Protein 2PB9 (pdb70)

Secondary structure (DSSP, 8-state):
-HHHHHHHHHHHHHHHHHT---TT--SS-B-EEEEPPTTS--SGGGEEEETT-EEE-SSSEEE-S-EEET--SHHHHHHHH----TT--EEEE----HHHHHHHHHHHHHTT-EEEE--GGGS-HHHHHSTT-HHHHHHHHHHHHSSS-EEEEE---BTTB---EEEESSHHHHHHHH---/-HHHHHHHHHHHHHHHHHH--GGG--TT-B-EEEE--TTT--SGGGEEEETT-EEE-SSSEEE-S-EEET--SHHHHHHHH----TT--EEEE----HHHHHHHHHHHHHTT--EEE--TTSS-HHHHHSTT-HHHHHHHHHHHTSSS--SEEE---BTTB---EEEESSHHHHHHHH---

Foldseek 3Di:
DVVVQQVQQQVLVVVLQVVFPQVWADQQAKKKKFADFPPQLPAQLRMKIQQVHWHRDPSGIGRPGGIHRSRDHLVQLLLSLLVVDRLWRIKMHTADDPVLVVLLVVVCVVVPFAAFEFECVPPDVVQVVDPPSVSSVTNVCRCVVDDDGHQKYWYQADVVGHIIMGIDSGSVRNSVSVCSD/DVVVQQVQQQVLLVVLQVVFPQVWADQQAKKKKFADAPPQRPAQQRMKIQQSHWAHDPSTIGRPHGIHRNSDHLLSVLLVLLVVDRLWGIKMHTADDPVLVVLVVVVCVVPVAAAWEFECVPPDPVQVPDPPSVSSVTSVVRCVVDPDSHQKYWYAADVVGHIIMGIDSGSCRHSVVVVSD

B-factor: mean 37.01, std 8.87, range [11.83, 80.36]

Nearest PDB structures (foldseek):
  2pb9-assembly1_A  TM=1.003E+00  e=3.147E-35  Pyrococcus furiosus
  2php-assembly1_A  TM=9.244E-01  e=3.949E-17  Methanocaldococcus jannaschii DSM 2661
  3ocr-assembly1_A  TM=5.035E-01  e=7.266E-04  Pseudomonas savastanoi pv. phaseolicola 1448A
  1pvt-assembly1_A  TM=5.014E-01  e=6.148E-03  Thermotoga maritima
  2uyu-assembly1_A  TM=4.771E-01  e=2.905E-02  Escherichia coli

Radius of gyration: 28.04 Å; Cα contacts (8 Å, |Δi|>4): 706; chains: 2; bounding box: 59×58×75 Å

Solvent-accessible surface area: 18020 Å² total

InterPro domains:
  IPR004399 Hydroxymethylpyrimidine kinase/phosphomethylpyrimidine kinase domain [TIGR00097] (8-259)
  IPR004399 Hydroxymethylpyrimidine kinase/phosphomethylpyrimidine kinase domain [cd01169] (7-247)
  IPR013749 Pyridoxamine kinase/Phosphomethylpyrimidine kinase [PF08543] (15-258)
  IPR019293 Thiamine-phosphate synthase ThiN-like [PF10120] (275-448)
  IPR029056 Ribokinase-like [G3DSA:3.40.1190.20] (4-268)
  IPR029056 Ribokinase-like [SSF53613] (6-264)
  IPR036409 Class II aldolase/adducin N-terminal domain superfamily [G3DSA:3.40.225.10] (269-451)
  IPR036409 Class II aldolase/adducin N-terminal domain superfamily [SSF53639] (268-450)

Structure (mmCIF, N/CA/C/O backbone):
data_2PB9
#
_entry.id   2PB9
#
_cell.length_a   78.126
_cell.length_b   78.126
_cell.length_c   155.388
_cell.angle_alpha   90.00
_cell.angle_beta   90.00
_cell.angle_gamma   90.00
#
_symmetry.space_group_name_H-M   'P 42 21 2'
#
loop_
_entity.id
_entity.type
_entity.pdbx_description
1 polymer 'Phosphomethylpyrimidine kinase'
2 non-polymer 'PHOSPHATE ION'
3 water water
#
loop_
_atom_site.group_PDB
_atom_site.id
_atom_site.type_symbol
_atom_site.label_atom_id
_atom_site.label_alt_id
_atom_site.label_comp_id
_atom_site.label_asym_id
_atom_site.label_entity_id
_atom_site.label_seq_id
_atom_site.pdbx_PDB_ins_code
_atom_site.Cartn_x
_atom_site.Cartn_y
_atom_site.Cartn_z
_atom_site.occupancy
_atom_site.B_iso_or_equiv
_atom_site.auth_seq_id
_atom_site.auth_comp_id
_atom_site.auth_asym_id
_atom_site.auth_atom_id
_atom_site.pdbx_PDB_model_num
ATOM 1 N N . GLU A 1 4 ? 10.883 1.174 10.810 1.00 42.65 268 GLU A N 1
ATOM 2 C CA . GLU A 1 4 ? 11.510 0.238 11.803 1.00 42.65 268 GLU A CA 1
ATOM 3 C C . GLU A 1 4 ? 13.025 0.136 11.638 1.00 42.24 268 GLU A C 1
ATOM 4 O O . GLU A 1 4 ? 13.741 1.144 11.668 1.00 42.02 268 GLU A O 1
ATOM 10 N N . LYS A 1 5 ? 13.512 -1.088 11.461 1.00 41.45 269 LYS A N 1
ATOM 11 C CA . LYS A 1 5 ? 14.954 -1.343 11.334 1.00 40.40 269 LYS A CA 1
ATOM 12 C C . LYS A 1 5 ? 15.779 -0.419 10.453 1.00 40.20 269 LYS A C 1
ATOM 13 O O . LYS A 1 5 ? 16.784 0.109 10.902 1.00 40.71 269 LYS A O 1
ATOM 19 N N . TRP A 1 6 ? 15.376 -0.245 9.200 1.00 39.47 270 TRP A N 1
ATOM 20 C CA . TRP A 1 6 ? 16.143 0.622 8.326 1.00 37.74 270 TRP A CA 1
ATOM 21 C C . TRP A 1 6 ? 16.305 2.027 8.899 1.00 37.33 270 TRP A C 1
ATOM 22 O O . TRP A 1 6 ? 17.396 2.602 8.882 1.00 36.09 270 TRP A O 1
ATOM 33 N N . ARG A 1 7 ? 15.212 2.584 9.403 1.00 38.16 271 ARG A N 1
ATOM 34 C CA . ARG A 1 7 ? 15.237 3.924 9.977 1.00 39.04 271 ARG A CA 1
ATOM 35 C C . ARG A 1 7 ? 16.216 3.991 11.145 1.00 38.22 271 ARG A C 1
ATOM 36 O O . ARG A 1 7 ? 16.927 4.983 11.319 1.00 38.77 271 ARG A O 1
ATOM 44 N N . ILE A 1 8 ? 16.241 2.924 11.937 1.00 37.04 272 ILE A N 1
ATOM 45 C CA . ILE A 1 8 ? 17.127 2.823 13.088 1.00 36.37 272 ILE A CA 1
ATOM 46 C C . ILE A 1 8 ? 18.574 2.785 12.614 1.00 36.40 272 ILE A C 1
ATOM 47 O O . ILE A 1 8 ? 19.417 3.521 13.118 1.00 37.91 272 ILE A O 1
ATOM 52 N N . TYR A 1 9 ? 18.853 1.920 11.644 1.00 35.77 273 TYR A N 1
ATOM 53 C CA . TYR A 1 9 ? 20.196 1.781 11.088 1.00 35.60 273 TYR A CA 1
ATOM 54 C C . TYR A 1 9 ? 20.701 3.078 10.429 1.00 36.04 273 TYR A C 1
ATOM 55 O O . TYR A 1 9 ? 21.890 3.403 10.514 1.00 36.13 273 TYR A O 1
ATOM 64 N N . GLU A 1 10 ? 19.800 3.810 9.778 1.00 34.36 274 GLU A N 1
ATOM 65 C CA . GLU A 1 10 ? 20.164 5.048 9.100 1.00 34.63 274 GLU A CA 1
ATOM 66 C C . GLU A 1 10 ? 20.443 6.196 10.040 1.00 33.69 274 GLU A C 1
ATOM 67 O O . GLU A 1 10 ? 21.477 6.850 9.941 1.00 31.33 274 GLU A O 1
ATOM 73 N N . GLU A 1 11 ? 19.505 6.445 10.948 1.00 33.41 275 GLU A N 1
ATOM 74 C CA . GLU A 1 11 ? 19.641 7.532 11.901 1.00 33.46 275 GLU A CA 1
ATOM 75 C C . GLU A 1 11 ? 20.879 7.396 12.786 1.00 32.66 275 GLU A C 1
ATOM 76 O O . GLU A 1 11 ? 21.555 8.387 13.079 1.00 31.55 275 GLU A O 1
ATOM 82 N N . LEU A 1 12 ? 21.182 6.171 13.201 1.00 30.72 276 LEU A N 1
ATOM 83 C CA . LEU A 1 12 ? 22.340 5.945 14.042 1.00 30.07 276 LEU A CA 1
ATOM 84 C C . LEU A 1 12 ? 23.600 6.063 13.193 1.00 31.27 276 LEU A C 1
ATOM 85 O O . LEU A 1 12 ? 24.552 6.753 13.561 1.00 32.50 276 LEU A O 1
ATOM 90 N N . THR A 1 13 ? 23.598 5.401 12.045 1.00 31.17 277 THR A N 1
ATOM 91 C CA . THR A 1 13 ? 24.751 5.450 11.167 1.00 30.87 277 THR A CA 1
ATOM 92 C C . THR A 1 13 ? 25.110 6.897 10.823 1.00 32.00 277 THR A C 1
ATOM 93 O O . THR A 1 13 ? 26.280 7.218 10.637 1.00 33.69 277 THR A O 1
ATOM 97 N N . ASN A 1 14 ? 24.116 7.776 10.743 1.00 33.17 278 ASN A N 1
ATOM 98 C CA . ASN A 1 14 ? 24.398 9.175 10.433 1.00 34.46 278 ASN A CA 1
ATOM 99 C C . ASN A 1 14 ? 25.018 9.847 11.647 1.00 34.31 278 ASN A C 1
ATOM 100 O O . ASN A 1 14 ? 26.058 10.506 11.541 1.00 34.71 278 ASN A O 1
ATOM 105 N N . ALA A 1 15 ? 24.372 9.681 12.799 1.00 32.46 279 ALA A N 1
ATOM 106 C CA . ALA A 1 15 ? 24.851 10.279 14.042 1.00 31.82 279 ALA A CA 1
ATOM 107 C C . ALA A 1 15 ? 26.306 9.900 14.286 1.00 31.16 279 ALA A C 1
ATOM 108 O O . ALA A 1 15 ? 27.122 10.741 14.649 1.00 31.20 279 ALA A O 1
ATOM 110 N N . VAL A 1 16 ? 26.625 8.629 14.083 1.00 30.25 280 VAL A N 1
ATOM 111 C CA . VAL A 1 16 ? 27.984 8.142 14.266 1.00 29.45 280 VAL A CA 1
ATOM 112 C C . VAL A 1 16 ? 28.941 8.876 13.326 1.00 29.32 280 VAL A C 1
ATOM 113 O O . VAL A 1 16 ? 30.070 9.202 13.699 1.00 27.35 280 VAL A O 1
ATOM 117 N N . ARG A 1 17 ? 28.486 9.131 12.103 1.00 30.42 281 ARG A N 1
ATOM 118 C CA . ARG A 1 17 ? 29.315 9.828 11.136 1.00 31.62 281 ARG A CA 1
ATOM 119 C C . ARG A 1 17 ? 29.479 11.272 11.602 1.00 31.23 281 ARG A C 1
ATOM 120 O O . ARG A 1 17 ? 30.571 11.831 11.554 1.00 29.49 281 ARG A O 1
ATOM 128 N N . GLU A 1 18 ? 28.397 11.877 12.072 1.00 32.37 282 GLU A N 1
ATOM 129 C CA . GLU A 1 18 ? 28.503 13.245 12.540 1.00 35.53 282 GLU A CA 1
ATOM 130 C C . GLU A 1 18 ? 29.288 13.313 13.856 1.00 36.23 282 GLU A C 1
ATOM 131 O O . GLU A 1 18 ? 30.050 14.247 14.091 1.00 37.61 282 GLU A O 1
ATOM 137 N N . PHE A 1 19 ? 29.076 12.316 14.715 1.00 36.34 283 PHE A N 1
ATOM 138 C CA . PHE A 1 19 ? 29.846 12.307 15.947 1.00 36.37 283 PHE A CA 1
ATOM 139 C C . PHE A 1 19 ? 31.347 12.383 15.698 1.00 35.48 283 PHE A C 1
ATOM 140 O O . PHE A 1 19 ? 32.048 13.197 16.242 1.00 35.32 283 PHE A O 1
ATOM 148 N N . GLU A 1 20 ? 31.765 11.535 14.749 1.00 34.61 284 GLU A N 1
ATOM 149 C CA . GLU A 1 20 ? 33.160 11.504 14.328 1.00 35.60 284 GLU A CA 1
ATOM 150 C C . GLU A 1 20 ? 33.599 12.850 13.753 1.00 36.26 284 GLU A C 1
ATOM 151 O O . GLU A 1 20 ? 34.666 13.351 14.090 1.00 37.35 284 GLU A O 1
ATOM 157 N N . SER A 1 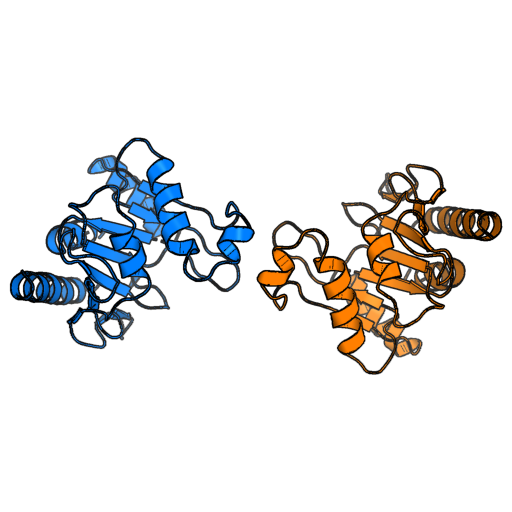21 ? 32.779 13.431 12.884 1.00 36.08 285 SER A N 1
ATOM 158 C CA . SER A 1 21 ? 33.135 14.700 12.270 1.00 37.55 285 SER A CA 1
ATOM 159 C C . SER A 1 21 ? 33.405 15.806 13.292 1.00 38.07 285 SER A C 1
ATOM 160 O O . SER A 1 21 ? 34.348 16.578 13.126 1.00 38.40 285 SER A O 1
ATOM 163 N N . ILE A 1 22 ? 32.604 15.889 14.349 1.00 38.56 286 ILE A N 1
ATOM 164 C CA . ILE A 1 22 ? 32.833 16.923 15.360 1.00 39.87 286 ILE A CA 1
ATOM 165 C C . ILE A 1 22 ? 34.100 16.634 16.160 1.00 40.11 286 ILE A C 1
ATOM 166 O O . ILE A 1 22 ? 34.507 17.424 17.008 1.00 39.18 286 ILE A O 1
ATOM 171 N N . ASN A 1 23 ? 34.711 15.487 15.873 1.00 41.83 287 ASN A N 1
ATOM 172 C CA . ASN A 1 23 ? 35.962 15.061 16.501 1.00 43.61 287 ASN A CA 1
ATOM 173 C C . ASN A 1 23 ? 36.056 15.230 18.016 1.00 42.74 287 ASN A C 1
ATOM 174 O O . ASN A 1 23 ? 36.830 16.049 18.511 1.00 42.71 287 ASN A O 1
ATOM 179 N N . PRO A 1 24 ? 35.283 14.435 18.770 1.00 41.92 288 PRO A N 1
ATOM 180 C CA . PRO A 1 24 ? 35.235 14.450 20.235 1.00 41.39 288 PRO A CA 1
ATOM 181 C C . PRO A 1 24 ? 36.255 13.502 20.874 1.00 41.32 288 PRO A C 1
ATOM 182 O O . PRO A 1 24 ? 35.893 12.478 21.452 1.00 41.53 288 PRO A O 1
ATOM 186 N N . VAL A 1 25 ? 37.531 13.844 20.778 1.00 40.40 289 VAL A N 1
ATOM 187 C CA . VAL A 1 25 ? 38.566 12.990 21.334 1.00 39.70 289 VAL A CA 1
ATOM 188 C C . VAL A 1 25 ? 38.613 13.013 22.864 1.00 39.30 289 VAL A C 1
ATOM 189 O O . VAL A 1 25 ? 38.726 11.963 23.498 1.00 38.86 289 VAL A O 1
ATOM 193 N N . ARG A 1 26 ? 38.517 14.196 23.463 1.00 37.98 290 ARG A N 1
ATOM 194 C CA . ARG A 1 26 ? 38.581 14.283 24.917 1.00 37.83 290 ARG A CA 1
ATOM 195 C C . ARG A 1 26 ? 37.470 13.518 25.613 1.00 35.96 290 ARG A C 1
ATOM 196 O O . ARG A 1 26 ? 37.605 13.174 26.789 1.00 34.53 290 ARG A O 1
ATOM 204 N N . LEU A 1 27 ? 36.384 13.246 24.888 1.00 33.20 291 LEU A N 1
ATOM 205 C CA . LEU A 1 27 ? 35.234 12.545 25.457 1.00 31.56 291 LEU A CA 1
ATOM 206 C C . LEU A 1 27 ? 35.253 11.018 25.345 1.00 31.13 291 LEU A C 1
ATOM 207 O O . LEU A 1 27 ? 34.401 10.345 25.915 1.00 32.62 291 LEU A O 1
ATOM 212 N N . ILE A 1 28 ? 36.219 10.472 24.622 1.00 28.92 292 ILE A N 1
ATOM 213 C CA . ILE A 1 28 ? 36.305 9.032 24.430 1.00 27.20 292 ILE A CA 1
ATOM 214 C C . ILE A 1 28 ? 37.076 8.314 25.534 1.00 27.35 292 ILE A C 1
ATOM 215 O O . ILE A 1 28 ? 38.233 8.635 25.790 1.00 29.54 292 ILE A O 1
ATOM 220 N N . PRO A 1 29 ? 36.446 7.335 26.208 1.00 27.08 293 PRO A N 1
ATOM 221 C CA . PRO A 1 29 ? 37.154 6.607 27.268 1.00 26.55 293 PRO A CA 1
ATOM 222 C C . PRO A 1 29 ? 38.147 5.606 26.660 1.00 27.29 293 PRO A C 1
ATOM 223 O O . PRO A 1 29 ? 38.288 5.528 25.434 1.00 28.11 293 PRO A O 1
ATOM 227 N N . GLU A 1 30 ? 38.822 4.839 27.514 1.00 27.19 294 GLU A N 1
ATOM 228 C CA . GLU A 1 30 ? 39.798 3.862 27.055 1.00 27.03 294 GLU A CA 1
ATOM 229 C C . GLU A 1 30 ? 39.163 2.602 26.491 1.00 26.11 294 GLU A C 1
ATOM 230 O O . GLU A 1 30 ? 39.719 1.976 25.584 1.00 26.97 294 GLU A O 1
ATOM 236 N N . VAL A 1 31 ? 38.003 2.235 27.026 1.00 23.30 295 VAL A N 1
ATOM 237 C CA . VAL A 1 31 ? 37.291 1.044 26.582 1.00 22.20 295 VAL A CA 1
ATOM 238 C C . VAL A 1 31 ? 36.540 1.308 25.274 1.00 22.38 295 VAL A C 1
ATOM 239 O O . VAL A 1 31 ? 36.010 0.386 24.638 1.00 21.84 295 VAL A O 1
ATOM 243 N N . GLY A 1 32 ? 36.513 2.577 24.874 1.00 22.71 296 GLY A N 1
ATOM 244 C CA . GLY A 1 32 ? 35.846 2.958 23.643 1.00 23.73 296 GLY A CA 1
ATOM 245 C C . GLY A 1 32 ? 34.433 3.474 23.851 1.00 24.53 296 GLY A C 1
ATOM 246 O O . GLY A 1 32 ? 33.797 3.217 24.874 1.00 23.88 296 GLY A O 1
ATOM 247 N N . THR A 1 33 ? 33.936 4.219 22.876 1.00 25.34 297 THR A N 1
ATOM 248 C CA . THR A 1 33 ? 32.591 4.738 22.971 1.00 26.86 297 THR A CA 1
ATOM 249 C C . THR A 1 33 ? 31.657 3.986 22.023 1.00 28.38 297 THR A C 1
ATOM 250 O O . THR A 1 33 ? 31.995 3.722 20.862 1.00 28.39 297 THR A O 1
ATOM 254 N N . ASN A 1 34 ? 30.495 3.617 22.546 1.00 28.23 298 ASN A N 1
ATOM 255 C CA . ASN A 1 34 ? 29.496 2.950 21.750 1.00 29.69 298 ASN A CA 1
ATOM 256 C C . ASN A 1 34 ? 28.258 3.848 21.771 1.00 30.35 298 ASN A C 1
ATOM 257 O O . ASN A 1 34 ? 27.933 4.466 22.786 1.00 31.42 298 ASN A O 1
ATOM 262 N N . PHE A 1 35 ? 27.590 3.929 20.631 1.00 30.43 299 PHE A N 1
ATOM 263 C CA . PHE A 1 35 ? 26.411 4.760 20.464 1.00 29.77 299 PHE A CA 1
ATOM 264 C C . PHE A 1 35 ? 25.315 3.788 20.025 1.00 30.14 299 PHE A C 1
ATOM 265 O O . PHE A 1 35 ? 25.464 3.086 19.017 1.00 29.34 299 PHE A O 1
ATOM 273 N N . VAL A 1 36 ? 24.226 3.722 20.785 1.00 28.84 300 VAL A N 1
ATOM 274 C CA . VAL A 1 36 ? 23.161 2.786 20.441 1.00 28.68 300 VAL A CA 1
ATOM 275 C C . VAL A 1 36 ? 21.790 3.378 20.196 1.00 29.22 300 VAL A C 1
ATOM 276 O O . VAL A 1 36 ? 21.486 4.503 20.600 1.00 31.23 300 VAL A O 1
ATOM 280 N N . TYR A 1 37 ? 20.970 2.585 19.520 1.00 29.16 301 TYR A N 1
ATOM 281 C CA . TYR A 1 37 ? 19.603 2.950 19.202 1.00 29.98 301 TYR A CA 1
ATOM 282 C C . TYR A 1 37 ? 18.818 1.644 19.180 1.00 30.47 301 TYR A C 1
ATOM 283 O O . TYR A 1 37 ? 19.016 0.787 18.318 1.00 29.82 301 TYR A O 1
ATOM 292 N N . SER A 1 38 ? 17.936 1.503 20.158 1.00 30.72 302 SER A N 1
ATOM 293 C CA . SER A 1 38 ? 17.141 0.302 20.320 1.00 31.40 302 SER A CA 1
ATOM 294 C C . SER A 1 38 ? 15.851 0.269 19.520 1.00 32.10 302 SER A C 1
ATOM 295 O O . SER A 1 38 ? 15.394 1.287 18.999 1.00 31.32 302 SER A O 1
ATOM 298 N N . LEU A 1 39 ? 15.284 -0.931 19.413 1.00 33.25 303 LEU A N 1
ATOM 299 C CA . LEU A 1 39 ? 14.003 -1.113 18.747 1.00 33.44 303 LEU A CA 1
ATOM 300 C C . LEU A 1 39 ? 13.032 -0.713 19.838 1.00 34.14 303 LEU A C 1
ATOM 301 O O . LEU A 1 39 ? 13.357 -0.780 21.023 1.00 32.96 303 LEU A O 1
ATOM 306 N N . PRO A 1 40 ? 11.855 -0.288 19.425 1.00 36.11 304 PRO A N 1
ATOM 307 C CA . PRO A 1 40 ? 10.821 0.104 20.385 1.00 36.62 304 PRO A CA 1
ATOM 308 C C . PRO A 1 40 ? 10.207 -1.098 21.115 1.00 37.21 304 PRO A C 1
ATOM 309 O O . PRO A 1 40 ? 10.297 -2.213 20.599 1.00 36.94 304 PRO A O 1
ATOM 313 N N . LEU A 1 41 ? 9.643 -0.881 22.276 1.00 38.52 305 LEU A N 1
ATOM 314 C CA . LEU A 1 41 ? 9.013 -1.992 22.986 1.00 40.96 305 LEU A CA 1
ATOM 315 C C . LEU A 1 41 ? 7.712 -2.300 22.233 1.00 41.93 305 LEU A C 1
ATOM 316 O O . LEU A 1 41 ? 7.168 -1.442 21.531 1.00 41.91 305 LEU A O 1
ATOM 321 N N . PRO A 1 42 ? 7.177 -3.514 22.396 1.00 42.07 306 PRO A N 1
ATOM 322 C CA . PRO A 1 42 ? 7.719 -4.582 23.235 1.00 42.12 306 PRO A CA 1
ATOM 323 C C . PRO A 1 42 ? 8.769 -5.412 22.523 1.00 41.64 306 PRO A C 1
ATOM 324 O O . PRO A 1 42 ? 9.207 -6.436 23.043 1.00 42.55 306 PRO A O 1
ATOM 328 N N . TYR A 1 43 ? 9.178 -4.976 21.337 1.00 40.68 307 TYR A N 1
ATOM 329 C CA . TYR A 1 43 ? 10.176 -5.728 20.580 1.00 40.32 307 TYR A CA 1
ATOM 330 C C . TYR A 1 43 ? 11.595 -5.664 21.126 1.00 39.22 307 TYR A C 1
ATOM 331 O O . TYR A 1 43 ? 12.435 -6.489 20.768 1.00 39.25 307 TYR A O 1
ATOM 340 N N . ALA A 1 44 ? 11.852 -4.693 21.996 1.00 38.18 308 ALA A N 1
ATOM 341 C CA . ALA A 1 44 ? 13.165 -4.535 22.601 1.00 37.35 308 ALA A CA 1
ATOM 342 C C . ALA A 1 44 ? 13.289 -5.477 23.803 1.00 36.64 308 ALA A C 1
ATOM 343 O O . ALA A 1 44 ? 13.115 -5.068 24.944 1.00 35.99 308 ALA A O 1
ATOM 345 N N . ARG A 1 45 ? 13.599 -6.742 23.540 1.00 36.82 309 ARG A N 1
ATOM 346 C CA . ARG A 1 45 ? 13.719 -7.732 24.600 1.00 36.86 309 ARG A CA 1
ATOM 347 C C . ARG A 1 45 ? 15.171 -8.127 24.914 1.00 35.37 309 ARG A C 1
ATOM 348 O O . ARG A 1 45 ? 15.453 -8.734 25.946 1.00 35.48 309 ARG A O 1
ATOM 356 N N . SER A 1 46 ? 16.099 -7.784 24.036 1.00 33.60 310 SER A N 1
ATOM 357 C CA . SER A 1 46 ? 17.493 -8.120 24.292 1.00 33.05 310 SER A CA 1
ATOM 358 C C . SER A 1 46 ? 18.432 -7.165 23.568 1.00 32.78 310 SER A C 1
ATOM 359 O O . SER A 1 46 ? 17.996 -6.374 22.730 1.00 31.47 310 SER A O 1
ATOM 362 N N . THR A 1 47 ? 19.718 -7.237 23.900 1.00 32.23 311 THR A N 1
ATOM 363 C CA . THR A 1 47 ? 20.713 -6.381 23.264 1.00 32.89 311 THR A CA 1
ATOM 364 C C . THR A 1 47 ? 20.748 -6.663 21.757 1.00 33.10 311 THR A C 1
ATOM 365 O O . THR A 1 47 ? 21.294 -5.887 20.967 1.00 32.29 311 THR A O 1
ATOM 369 N N . LYS A 1 48 ? 20.163 -7.792 21.374 1.00 34.34 312 LYS A N 1
ATOM 370 C CA . LYS A 1 48 ? 20.098 -8.189 19.978 1.00 34.49 312 LYS A CA 1
ATOM 371 C C . LYS A 1 48 ? 19.128 -7.279 19.245 1.00 33.77 312 LYS A C 1
ATOM 372 O O . LYS A 1 48 ? 19.204 -7.138 18.025 1.00 33.36 312 LYS A O 1
ATOM 378 N N . ASP A 1 49 ? 18.221 -6.665 20.003 1.00 32.40 313 ASP A N 1
ATOM 379 C CA . ASP A 1 49 ? 17.203 -5.772 19.449 1.00 30.41 313 ASP A CA 1
ATOM 380 C C . ASP A 1 49 ? 17.661 -4.326 19.487 1.00 28.59 313 ASP A C 1
ATOM 381 O O . ASP A 1 49 ? 16.879 -3.398 19.258 1.00 27.75 313 ASP A O 1
ATOM 386 N N . VAL A 1 50 ? 18.939 -4.144 19.785 1.00 27.54 314 VAL A N 1
ATOM 387 C CA . VAL A 1 50 ? 19.510 -2.812 19.867 1.00 26.77 314 VAL A CA 1
ATOM 388 C C . VAL A 1 50 ? 20.674 -2.697 18.893 1.00 25.73 314 VAL A C 1
ATOM 389 O O . VAL A 1 50 ? 21.509 -3.593 18.811 1.00 24.64 314 VAL A O 1
ATOM 393 N N . ALA A 1 51 ? 20.716 -1.602 18.143 1.00 24.98 315 ALA A N 1
ATOM 394 C CA . ALA A 1 51 ? 21.790 -1.399 17.178 1.00 26.12 315 ALA A CA 1
ATOM 395 C C . ALA A 1 51 ? 22.930 -0.588 17.803 1.00 26.76 315 ALA A C 1
ATOM 396 O O . ALA A 1 51 ? 22.700 0.422 18.462 1.00 26.49 315 ALA A O 1
ATOM 398 N N . GLY A 1 52 ? 24.159 -1.052 17.602 1.00 27.53 316 GLY A N 1
ATOM 399 C CA . GLY A 1 52 ? 25.313 -0.365 18.150 1.00 27.89 316 GLY A CA 1
ATOM 400 C C . GLY A 1 52 ? 26.470 -0.411 17.172 1.00 28.57 316 GLY A C 1
ATOM 401 O O . GLY A 1 52 ? 26.364 -1.021 16.101 1.00 29.56 316 GLY A O 1
ATOM 402 N N . VAL A 1 53 ? 27.576 0.233 17.526 1.00 26.63 317 VAL A N 1
ATOM 403 C CA . VAL A 1 53 ? 28.734 0.244 16.648 1.00 24.75 317 VAL A CA 1
ATOM 404 C C . VAL A 1 53 ? 29.619 -0.960 16.955 1.00 25.79 317 VAL A C 1
ATOM 405 O O . VAL A 1 53 ? 30.092 -1.135 18.085 1.00 24.70 317 VAL A O 1
ATOM 409 N N . LYS A 1 54 ? 29.831 -1.801 15.946 1.00 25.73 318 LYS A N 1
ATOM 410 C CA . LYS A 1 54 ? 30.659 -2.986 16.131 1.00 24.96 318 LYS A CA 1
ATOM 411 C C . LYS A 1 54 ? 32.120 -2.594 16.284 1.00 25.00 318 LYS A C 1
ATOM 412 O O . LYS A 1 54 ? 32.757 -2.157 15.330 1.00 27.03 318 LYS A O 1
ATOM 418 N N . GLY A 1 55 ? 32.644 -2.753 17.494 1.00 25.22 319 GLY A N 1
ATOM 419 C CA . GLY A 1 55 ? 34.027 -2.406 17.756 1.00 24.34 319 GLY A CA 1
ATOM 420 C C . GLY A 1 55 ? 34.115 -1.042 18.409 1.00 23.80 319 GLY A C 1
ATOM 421 O O . GLY A 1 55 ? 35.204 -0.562 18.705 1.00 24.21 319 GLY A O 1
ATOM 422 N N . ARG A 1 56 ? 32.958 -0.420 18.621 1.00 23.47 320 ARG A N 1
ATOM 423 C CA . ARG A 1 56 ? 32.863 0.900 19.242 1.00 24.78 320 ARG A CA 1
ATOM 424 C C . ARG A 1 56 ? 33.634 1.973 18.477 1.00 25.49 320 ARG A C 1
ATOM 425 O O . ARG A 1 56 ? 34.038 1.770 17.333 1.00 27.16 320 ARG A O 1
ATOM 433 N N . ILE A 1 57 ? 33.810 3.125 19.111 1.00 26.93 321 ILE A N 1
ATOM 434 C CA . ILE A 1 57 ? 34.548 4.233 18.509 1.00 28.21 321 ILE A CA 1
ATOM 435 C C . ILE A 1 57 ? 35.700 4.536 19.467 1.00 27.93 321 ILE A C 1
ATOM 436 O O . ILE A 1 57 ? 35.477 4.864 20.635 1.00 27.52 321 ILE A O 1
ATOM 441 N N . VAL A 1 58 ? 36.927 4.414 18.970 1.00 26.92 322 VAL A N 1
ATOM 442 C CA . VAL A 1 58 ? 38.121 4.616 19.794 1.00 25.20 322 VAL A CA 1
ATOM 443 C C . VAL A 1 58 ? 38.972 5.830 19.406 1.00 25.19 322 VAL A C 1
ATOM 444 O O . VAL A 1 58 ? 38.828 6.376 18.305 1.00 23.43 322 VAL A O 1
ATOM 448 N N . LYS A 1 59 ? 39.849 6.257 20.317 1.00 27.04 323 LYS A N 1
ATOM 449 C CA . LYS A 1 59 ? 40.733 7.384 20.016 1.00 29.38 323 LYS A CA 1
ATOM 450 C C . LYS A 1 59 ? 41.632 6.912 18.886 1.00 30.97 323 LYS A C 1
ATOM 451 O O . LYS A 1 59 ? 42.230 5.834 18.959 1.00 31.52 323 LYS A O 1
ATOM 457 N N . TYR A 1 60 ? 41.717 7.697 17.827 1.00 33.59 324 TYR A N 1
ATOM 458 C CA . TYR A 1 60 ? 42.582 7.306 16.743 1.00 37.21 324 TYR A CA 1
ATOM 459 C C . TYR A 1 60 ? 43.814 8.197 16.896 1.00 38.94 324 TYR A C 1
ATOM 460 O O . TYR A 1 60 ? 44.556 8.061 17.870 1.00 40.52 324 TYR A O 1
ATOM 469 N N . GLY A 1 61 ? 44.063 9.105 15.971 1.00 40.13 325 GLY A N 1
ATOM 470 C CA . GLY A 1 61 ? 45.222 9.952 16.172 1.00 42.43 325 GLY A CA 1
ATOM 471 C C . GLY A 1 61 ? 44.742 10.984 17.167 1.00 42.72 325 GLY A C 1
ATOM 472 O O . GLY A 1 61 ? 44.482 10.673 18.330 1.00 39.09 325 GLY A O 1
ATOM 473 N N . ASN A 1 62 ? 44.615 12.217 16.691 1.00 45.37 326 ASN A N 1
ATOM 474 C CA . ASN A 1 62 ? 44.108 13.301 17.504 1.00 46.65 326 ASN A CA 1
ATOM 475 C C . ASN A 1 62 ? 42.660 13.348 17.071 1.00 45.37 326 ASN A C 1
ATOM 476 O O . ASN A 1 62 ? 42.099 14.411 16.809 1.00 45.89 326 ASN A O 1
ATOM 481 N N . SER A 1 63 ? 42.072 12.166 16.964 1.00 43.22 327 SER A N 1
ATOM 482 C CA . SER A 1 63 ? 40.684 12.049 16.557 1.00 42.25 327 SER A CA 1
ATOM 483 C C . SER A 1 63 ? 40.071 10.743 17.041 1.00 39.59 327 SER A C 1
ATOM 484 O O . SER A 1 63 ? 40.643 10.041 17.874 1.00 39.09 327 SER A O 1
ATOM 487 N N . VAL A 1 64 ? 38.901 10.424 16.510 1.00 35.98 328 VAL A N 1
ATOM 488 C CA . VAL A 1 64 ? 38.205 9.217 16.899 1.00 34.01 328 VAL A CA 1
ATOM 489 C C . VAL A 1 64 ? 37.874 8.394 15.669 1.00 34.17 328 VAL A C 1
ATOM 490 O O . VAL A 1 64 ? 37.854 8.905 14.549 1.00 34.33 328 VAL A O 1
ATOM 494 N N . LYS A 1 65 ? 37.607 7.113 15.878 1.00 32.98 329 LYS A N 1
ATOM 495 C CA . LYS A 1 65 ? 37.289 6.247 14.764 1.00 30.98 329 LYS A CA 1
ATOM 496 C C . LYS A 1 65 ? 36.346 5.147 15.192 1.00 30.53 329 LYS A C 1
ATOM 497 O O . LYS A 1 65 ? 36.534 4.528 16.236 1.00 30.84 329 LYS A O 1
ATOM 503 N N . ALA A 1 66 ? 35.308 4.933 14.391 1.00 30.15 330 ALA A N 1
ATOM 504 C CA . ALA A 1 66 ? 34.339 3.874 14.652 1.00 28.66 330 ALA A CA 1
ATOM 505 C C . ALA A 1 66 ? 34.984 2.670 14.002 1.00 26.28 330 ALA A C 1
ATOM 506 O O . ALA A 1 66 ? 35.144 2.637 12.788 1.00 26.54 330 ALA A O 1
ATOM 508 N N . VAL A 1 67 ? 35.372 1.687 14.801 1.00 25.09 331 VAL A N 1
ATOM 509 C CA . VAL A 1 67 ? 36.046 0.516 14.249 1.00 23.90 331 VAL A CA 1
ATOM 510 C C . VAL A 1 67 ? 35.242 -0.252 13.219 1.00 23.88 331 VAL A C 1
ATOM 511 O O . VAL A 1 67 ? 35.809 -0.842 12.312 1.00 25.74 331 VAL A O 1
ATOM 515 N N . GLY A 1 68 ? 33.923 -0.244 13.353 1.00 23.13 332 GLY A N 1
ATOM 516 C CA . GLY A 1 68 ? 33.111 -0.986 12.414 1.00 22.05 332 GLY A CA 1
ATOM 517 C C . GLY A 1 68 ? 31.781 -0.347 12.086 1.00 22.52 332 GLY A C 1
ATOM 518 O O . GLY A 1 68 ? 31.551 0.834 12.375 1.00 22.27 332 GLY A O 1
ATOM 519 N N . PRO A 1 69 ? 30.889 -1.113 11.439 1.00 22.11 333 PRO A N 1
ATOM 520 C CA . PRO A 1 69 ? 29.555 -0.664 11.044 1.00 22.53 333 PRO A CA 1
ATOM 521 C C . PRO A 1 69 ? 28.529 -0.848 12.159 1.00 23.67 333 PRO A C 1
ATOM 522 O O . PRO A 1 69 ? 28.800 -1.485 13.188 1.00 24.10 333 PRO A O 1
ATOM 526 N N . VAL A 1 70 ? 27.353 -0.276 11.939 1.00 23.99 334 VAL A N 1
ATOM 527 C CA . VAL A 1 70 ? 26.258 -0.373 12.889 1.00 25.11 334 VAL A CA 1
ATOM 528 C C . VAL A 1 70 ? 25.561 -1.701 12.644 1.00 26.75 334 VAL A C 1
ATOM 529 O O . VAL A 1 70 ? 25.258 -2.039 11.503 1.00 30.82 334 VAL A O 1
ATOM 533 N N . GLU A 1 71 ? 25.334 -2.462 13.710 1.00 27.76 335 GLU A N 1
ATOM 534 C CA . GLU A 1 71 ? 24.666 -3.757 13.610 1.00 27.52 335 GLU A CA 1
ATOM 535 C C . GLU A 1 71 ? 23.887 -4.052 14.890 1.00 28.49 335 GLU A C 1
ATOM 536 O O . GLU A 1 71 ? 24.272 -3.629 15.981 1.00 28.88 335 GLU A O 1
ATOM 542 N N . PHE A 1 72 ? 22.789 -4.783 14.750 1.00 28.79 336 PHE A N 1
ATOM 543 C CA . PHE A 1 72 ? 21.985 -5.138 15.898 1.00 27.46 336 PHE A CA 1
ATOM 544 C C . PHE A 1 72 ? 22.757 -6.193 16.673 1.00 27.43 336 PHE A C 1
ATOM 545 O O . PHE A 1 72 ? 23.255 -7.156 16.093 1.00 27.32 336 PHE A O 1
ATOM 553 N N . GLY A 1 73 ? 22.874 -5.982 17.984 1.00 26.59 337 GLY A N 1
ATOM 554 C CA . GLY A 1 73 ? 23.608 -6.898 18.833 1.00 25.72 337 GLY A CA 1
ATOM 555 C C . GLY A 1 73 ? 25.077 -6.511 18.895 1.00 27.48 337 GLY A C 1
ATOM 556 O O . GLY A 1 73 ? 25.905 -7.261 19.423 1.00 28.18 337 GLY A O 1
ATOM 557 N N . ALA A 1 74 ? 25.415 -5.340 18.357 1.00 27.35 338 ALA A N 1
ATOM 558 C CA . ALA A 1 74 ? 26.807 -4.899 18.363 1.00 27.62 338 ALA A CA 1
ATOM 559 C C . ALA A 1 74 ? 27.233 -4.494 19.767 1.00 27.08 338 ALA A C 1
ATOM 560 O O . ALA A 1 74 ? 28.316 -4.850 20.222 1.00 28.67 338 ALA A O 1
ATOM 562 N N . SER A 1 75 ? 26.366 -3.762 20.455 1.00 26.73 339 SER A N 1
ATOM 563 C CA . SER A 1 75 ? 26.636 -3.307 21.812 1.00 26.64 339 SER A CA 1
ATOM 564 C C . SER A 1 75 ? 26.067 -4.267 22.864 1.00 28.52 339 SER A C 1
ATOM 565 O O . SER A 1 75 ? 24.980 -4.818 22.698 1.00 29.41 339 SER A O 1
ATOM 568 N N . ASP A 1 76 ? 26.808 -4.478 23.946 1.00 30.46 340 ASP A N 1
ATOM 569 C CA . ASP A 1 76 ? 26.326 -5.354 25.000 1.00 32.12 340 ASP A CA 1
ATOM 570 C C . ASP A 1 76 ? 26.031 -4.604 26.294 1.00 32.15 340 ASP A C 1
ATOM 571 O O . ASP A 1 76 ? 24.955 -4.739 26.863 1.00 31.03 340 ASP A O 1
ATOM 576 N N . HIS A 1 77 ? 26.990 -3.810 26.749 1.00 31.76 341 HIS A N 1
ATOM 577 C CA . HIS A 1 77 ? 26.845 -3.071 27.996 1.00 31.66 341 HIS A CA 1
ATOM 578 C C . HIS A 1 77 ? 25.941 -1.843 27.932 1.00 29.75 341 HIS A C 1
ATOM 579 O O . HIS A 1 77 ? 25.131 -1.614 28.833 1.00 28.27 341 HIS A O 1
ATOM 586 N N . LEU A 1 78 ? 26.067 -1.057 26.873 1.00 26.87 342 LEU A N 1
ATOM 587 C CA . LEU A 1 78 ? 25.242 0.125 26.744 1.00 26.45 342 LEU A CA 1
ATOM 588 C C . LEU A 1 78 ? 23.813 -0.282 26.389 1.00 26.42 342 LEU A C 1
ATOM 589 O O . LEU A 1 78 ? 22.855 0.390 26.776 1.00 26.36 342 LEU A O 1
ATOM 594 N N . ALA A 1 79 ? 23.664 -1.391 25.665 1.00 25.71 343 ALA A N 1
ATOM 595 C CA . ALA A 1 79 ? 22.334 -1.856 25.270 1.00 24.98 343 ALA A CA 1
ATOM 596 C C . ALA A 1 79 ? 21.506 -2.223 26.488 1.00 24.58 343 ALA A C 1
ATOM 597 O O . ALA A 1 79 ? 20.315 -1.910 26.564 1.00 24.70 343 ALA A O 1
ATOM 599 N N . ARG A 1 80 ? 22.136 -2.906 27.434 1.00 25.59 344 ARG A N 1
ATOM 600 C CA . ARG A 1 80 ? 21.458 -3.299 28.661 1.00 27.30 344 ARG A CA 1
ATOM 601 C C . ARG A 1 80 ? 21.045 -2.046 29.416 1.00 25.58 344 ARG A C 1
ATOM 602 O O . ARG A 1 80 ? 19.968 -1.987 29.995 1.00 27.22 344 ARG A O 1
ATOM 610 N N . ALA A 1 81 ? 21.909 -1.042 29.401 1.00 24.83 345 ALA A N 1
ATOM 611 C CA . ALA A 1 81 ? 21.630 0.215 30.077 1.00 23.50 345 ALA A CA 1
ATOM 612 C C . ALA A 1 81 ? 20.406 0.909 29.479 1.00 22.83 345 ALA A C 1
ATOM 613 O O . ALA A 1 81 ? 19.474 1.276 30.205 1.00 21.30 345 ALA A O 1
ATOM 615 N N . VAL A 1 82 ? 20.417 1.090 28.158 1.00 21.84 346 VAL A N 1
ATOM 616 C CA . VAL A 1 82 ? 19.313 1.753 27.480 1.00 21.84 346 VAL A CA 1
ATOM 617 C C . VAL A 1 82 ? 18.056 0.905 27.582 1.00 21.66 346 VAL A C 1
ATOM 618 O O . VAL A 1 82 ? 16.958 1.429 27.744 1.00 22.92 346 VAL A O 1
ATOM 622 N N . LEU A 1 83 ? 18.229 -0.407 27.513 1.00 22.25 347 LEU A N 1
ATOM 623 C CA . LEU A 1 83 ? 17.113 -1.332 27.590 1.00 23.26 347 LEU A CA 1
ATOM 624 C C . LEU A 1 83 ? 16.448 -1.198 28.959 1.00 23.98 347 LEU A C 1
ATOM 625 O O . LEU A 1 83 ? 15.226 -1.087 29.053 1.00 25.78 347 LEU A O 1
ATOM 630 N N . THR A 1 84 ? 17.259 -1.184 30.014 1.00 23.91 348 THR A N 1
ATOM 631 C CA . THR A 1 84 ? 16.764 -1.047 31.384 1.00 24.35 348 THR A CA 1
ATOM 632 C C . THR A 1 84 ? 16.127 0.330 31.594 1.00 26.43 348 THR A C 1
ATOM 633 O O . THR A 1 84 ? 15.104 0.475 32.277 1.00 27.37 348 THR A O 1
ATOM 637 N N . TYR A 1 85 ? 16.747 1.341 31.000 1.00 26.62 349 TYR A N 1
ATOM 638 C CA . TYR A 1 85 ? 16.268 2.709 31.105 1.00 26.16 349 TYR A CA 1
ATOM 639 C C . TYR 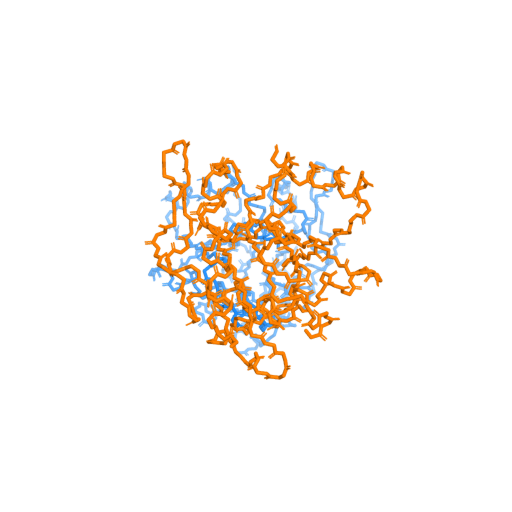A 1 85 ? 14.863 2.809 30.504 1.00 28.17 349 TYR A C 1
ATOM 640 O O . TYR A 1 85 ? 14.003 3.504 31.036 1.00 26.40 349 TYR A O 1
ATOM 657 N N . ARG A 1 87 ? 12.579 0.724 30.570 1.00 37.34 351 ARG A N 1
ATOM 658 C CA . ARG A 1 87 ? 11.602 0.177 31.494 1.00 39.52 351 ARG A CA 1
ATOM 659 C C . ARG A 1 87 ? 10.959 1.314 32.285 1.00 39.37 351 ARG A C 1
ATOM 660 O O . ARG A 1 87 ? 9.929 1.128 32.932 1.00 39.58 351 ARG A O 1
ATOM 668 N N . PHE A 1 88 ? 11.572 2.492 32.217 1.00 38.21 352 PHE A N 1
ATOM 669 C CA . PHE A 1 88 ? 11.079 3.660 32.929 1.00 36.45 352 PHE A CA 1
ATOM 670 C C . PHE A 1 88 ? 10.659 4.759 31.966 1.00 36.44 352 PHE A C 1
ATOM 671 O O . PHE A 1 88 ? 9.716 5.499 32.228 1.00 37.54 352 PHE A O 1
ATOM 679 N N . TYR A 1 89 ? 11.369 4.865 30.850 1.00 36.15 353 TYR A N 1
ATOM 680 C CA . TYR A 1 89 ? 11.062 5.862 29.839 1.00 35.00 353 TYR A CA 1
ATOM 681 C C . TYR A 1 89 ? 11.241 5.179 28.508 1.00 35.18 353 TYR A C 1
ATOM 682 O O . TYR A 1 89 ? 12.277 5.324 27.861 1.00 34.79 353 TYR A O 1
ATOM 691 N N . PRO A 1 90 ? 10.225 4.411 28.088 1.00 35.60 354 PRO A N 1
ATOM 692 C CA . PRO A 1 90 ? 10.197 3.655 26.834 1.00 36.20 354 PRO A CA 1
ATOM 693 C C . PRO A 1 90 ? 10.478 4.433 25.551 1.00 36.86 354 PRO A C 1
ATOM 694 O O . PRO A 1 90 ? 10.716 3.834 24.511 1.00 37.90 354 PRO A O 1
ATOM 698 N N . GLU A 1 91 ? 10.461 5.758 25.618 1.00 37.79 355 GLU A N 1
ATOM 699 C CA . GLU A 1 91 ? 10.730 6.570 24.437 1.00 39.39 355 GLU A CA 1
ATOM 700 C C . GLU A 1 91 ? 12.221 6.811 24.240 1.00 38.32 355 GLU A C 1
ATOM 701 O O . GLU A 1 91 ? 12.659 7.194 23.159 1.00 39.43 355 GLU A O 1
ATOM 707 N N . TYR A 1 92 ? 13.006 6.578 25.282 1.00 35.87 356 TYR A N 1
ATOM 708 C CA . TYR A 1 92 ? 14.436 6.810 25.191 1.00 34.00 356 TYR A CA 1
ATOM 709 C C . TYR A 1 92 ? 15.224 5.566 24.845 1.00 31.97 356 TYR A C 1
ATOM 710 O O . TYR A 1 92 ? 15.744 4.882 25.727 1.00 31.24 356 TYR A O 1
ATOM 719 N N . ARG A 1 93 ? 15.322 5.286 23.549 1.00 30.43 357 ARG A N 1
ATOM 720 C CA . ARG A 1 93 ? 16.039 4.115 23.083 1.00 29.10 357 ARG A CA 1
ATOM 721 C C . ARG A 1 93 ? 17.376 4.390 22.440 1.00 29.75 357 ARG A C 1
ATOM 722 O O . ARG A 1 93 ? 17.871 3.589 21.648 1.00 30.14 357 ARG A O 1
ATOM 730 N N . SER A 1 94 ? 17.960 5.529 22.782 1.00 30.07 358 SER A N 1
ATOM 731 C CA . SER A 1 94 ? 19.267 5.890 22.271 1.00 28.78 358 SER A CA 1
ATOM 732 C C . SER A 1 94 ? 20.095 6.296 23.477 1.00 28.51 358 SER A C 1
ATOM 733 O O . SER A 1 94 ? 19.552 6.717 24.503 1.00 27.99 358 SER A O 1
ATOM 736 N N . ALA A 1 95 ? 21.408 6.154 23.357 1.00 26.65 359 ALA A N 1
ATOM 737 C CA . ALA A 1 95 ? 22.312 6.517 24.438 1.00 26.35 359 ALA A CA 1
ATOM 738 C C . ALA A 1 95 ? 23.735 6.482 23.915 1.00 24.77 359 ALA A C 1
ATOM 739 O O . ALA A 1 95 ? 23.978 6.045 22.792 1.00 25.63 359 ALA A O 1
ATOM 741 N N . ILE A 1 96 ? 24.667 6.952 24.732 1.00 23.95 360 ILE A N 1
ATOM 742 C CA . ILE A 1 96 ? 26.079 6.951 24.372 1.00 24.03 360 ILE A CA 1
ATOM 743 C C . ILE A 1 96 ? 26.926 7.070 25.634 1.00 24.47 360 ILE A C 1
ATOM 744 O O . ILE A 1 96 ? 26.566 7.785 26.574 1.00 25.29 360 ILE A O 1
ATOM 749 N N . ASN A 1 97 ? 28.036 6.351 25.683 1.00 24.17 361 ASN A N 1
ATOM 750 C CA . ASN A 1 97 ? 28.874 6.455 26.860 1.00 24.02 361 ASN A CA 1
ATOM 751 C C . ASN A 1 97 ? 30.152 7.211 26.526 1.00 25.23 361 ASN A C 1
ATOM 752 O O . ASN A 1 97 ? 30.832 6.922 25.533 1.00 24.02 361 ASN A O 1
ATOM 757 N N . ILE A 1 98 ? 30.455 8.206 27.350 1.00 26.21 362 ILE A N 1
ATOM 758 C CA . ILE A 1 98 ? 31.651 8.991 27.152 1.00 27.48 362 ILE A CA 1
ATOM 759 C C . ILE A 1 98 ? 32.502 8.979 28.403 1.00 28.03 362 ILE A C 1
ATOM 760 O O . ILE A 1 98 ? 32.040 8.620 29.485 1.00 27.59 362 ILE A O 1
ATOM 765 N N . ARG A 1 99 ? 33.757 9.372 28.225 1.00 27.61 363 ARG A N 1
ATOM 766 C CA . ARG A 1 99 ? 34.744 9.435 29.291 1.00 27.83 363 ARG A CA 1
ATOM 767 C C . ARG A 1 99 ? 34.298 10.289 30.483 1.00 27.96 363 ARG A C 1
ATOM 768 O O . ARG A 1 99 ? 33.571 11.271 30.317 1.00 27.85 363 ARG A O 1
ATOM 776 N N . TYR A 1 100 ? 34.737 9.905 31.681 1.00 28.47 364 TYR A N 1
ATOM 777 C CA . TYR A 1 100 ? 34.421 10.659 32.889 1.00 30.44 364 TYR A CA 1
ATOM 778 C C . TYR A 1 100 ? 35.685 11.352 33.404 1.00 31.03 364 TYR A C 1
ATOM 779 O O . TYR A 1 100 ? 36.794 10.839 33.261 1.00 30.66 364 TYR A O 1
ATOM 788 N N . SER A 1 101 ? 35.501 12.525 33.998 1.00 32.16 365 SER A N 1
ATOM 789 C CA . SER A 1 101 ? 36.594 13.296 34.593 1.00 34.03 365 SER A CA 1
ATOM 790 C C . SER A 1 101 ? 35.966 14.521 35.250 1.00 35.97 365 SER A C 1
ATOM 791 O O . SER A 1 101 ? 34.862 14.929 34.874 1.00 36.38 365 SER A O 1
ATOM 794 N N . ARG A 1 102 ? 36.652 15.088 36.239 1.00 37.68 366 ARG A N 1
ATOM 795 C CA . ARG A 1 102 ? 36.146 16.261 36.947 1.00 40.33 366 ARG A CA 1
ATOM 796 C C . ARG A 1 102 ? 35.656 17.336 35.993 1.00 40.23 366 ARG A C 1
ATOM 797 O O . ARG A 1 102 ? 34.542 17.833 36.107 1.00 39.62 366 ARG A O 1
ATOM 805 N N . GLU A 1 103 ? 36.499 17.678 35.035 1.00 41.29 367 GLU A N 1
ATOM 806 C CA . GLU A 1 103 ? 36.162 18.707 34.074 1.00 43.81 367 GLU A CA 1
ATOM 807 C C . GLU A 1 103 ? 34.873 18.422 33.309 1.00 43.73 367 GLU A C 1
ATOM 808 O O . GLU A 1 103 ? 33.954 19.249 33.298 1.00 44.41 367 GLU A O 1
ATOM 814 N N . ILE A 1 104 ? 34.796 17.251 32.683 1.00 42.15 368 ILE A N 1
ATOM 815 C CA . ILE A 1 104 ? 33.620 16.902 31.900 1.00 40.39 368 ILE A CA 1
ATOM 816 C C . ILE A 1 104 ? 32.350 16.909 32.730 1.00 40.72 368 ILE A C 1
ATOM 817 O O . ILE A 1 104 ? 31.343 17.490 32.333 1.00 40.13 368 ILE A O 1
ATOM 822 N N . ILE A 1 105 ? 32.398 16.278 33.892 1.00 41.61 369 ILE A N 1
ATOM 823 C CA . ILE A 1 105 ? 31.229 16.244 34.734 1.00 42.61 369 ILE A CA 1
ATOM 824 C C . ILE A 1 105 ? 30.865 17.651 35.236 1.00 45.04 369 ILE A C 1
ATOM 825 O O . ILE A 1 105 ? 29.692 18.035 35.178 1.00 46.18 369 ILE A O 1
ATOM 830 N N . GLU A 1 106 ? 31.846 18.429 35.704 1.00 45.98 370 GLU A N 1
ATOM 831 C CA . GLU A 1 106 ? 31.549 19.785 36.179 1.00 47.37 370 GLU A CA 1
ATOM 832 C C . GLU A 1 106 ? 30.858 20.550 35.049 1.00 46.91 370 GLU A C 1
ATOM 833 O O . GLU A 1 106 ? 29.830 21.204 35.248 1.00 48.07 370 GLU A O 1
ATOM 839 N N . GLU A 1 107 ? 31.443 20.467 33.860 1.00 45.07 371 GLU A N 1
ATOM 840 C CA . GLU A 1 107 ? 30.905 21.152 32.696 1.00 44.90 371 GLU A CA 1
ATOM 841 C C . GLU A 1 107 ? 29.538 20.624 32.264 1.00 43.30 371 GLU A C 1
ATOM 842 O O . GLU A 1 107 ? 28.726 21.376 31.718 1.00 42.88 371 GLU A O 1
ATOM 848 N N . ILE A 1 108 ? 29.279 19.340 32.514 1.00 41.00 372 ILE A N 1
ATOM 849 C CA . ILE A 1 108 ? 27.991 18.748 32.161 1.00 38.75 372 ILE A CA 1
ATOM 850 C C . ILE A 1 108 ? 26.956 19.252 33.156 1.00 38.30 372 ILE A C 1
ATOM 851 O O . ILE A 1 108 ? 25.827 19.562 32.796 1.00 37.21 372 ILE A O 1
ATOM 856 N N . ILE A 1 109 ? 27.351 19.320 34.418 1.00 38.89 373 ILE A N 1
ATOM 857 C CA . ILE A 1 109 ? 26.469 19.806 35.467 1.00 39.38 373 ILE A CA 1
ATOM 858 C C . ILE A 1 109 ? 26.012 21.216 35.103 1.00 40.56 373 ILE A C 1
ATOM 859 O O . ILE A 1 109 ? 24.819 21.516 35.054 1.00 40.50 373 ILE A O 1
ATOM 864 N N . GLU A 1 110 ? 26.987 22.080 34.858 1.00 41.50 374 GLU A N 1
ATOM 865 C CA . GLU A 1 110 ? 26.717 23.466 34.525 1.00 42.73 374 GLU A CA 1
ATOM 866 C C . GLU A 1 110 ? 25.720 23.592 33.384 1.00 42.41 374 GLU A C 1
ATOM 867 O O . GLU A 1 110 ? 24.742 24.331 33.489 1.00 43.04 374 GLU A O 1
ATOM 873 N N . ILE A 1 111 ? 25.971 22.868 32.298 1.00 41.70 375 ILE A N 1
ATOM 874 C CA . ILE A 1 111 ? 25.094 22.900 31.130 1.00 40.51 375 ILE A CA 1
ATOM 875 C C . ILE A 1 111 ? 23.707 22.369 31.435 1.00 40.83 375 ILE A C 1
ATOM 876 O O . ILE A 1 111 ? 22.713 22.916 30.963 1.00 41.43 375 ILE A O 1
ATOM 881 N N . ALA A 1 112 ? 23.636 21.287 32.202 1.00 41.61 376 ALA A N 1
ATOM 882 C CA . ALA A 1 112 ? 22.344 20.728 32.561 1.00 42.86 376 ALA A CA 1
ATOM 883 C C . ALA A 1 112 ? 21.611 21.840 33.296 1.00 44.43 376 ALA A C 1
ATOM 884 O O . ALA A 1 112 ? 20.419 22.056 33.082 1.00 45.63 376 ALA A O 1
ATOM 886 N N . GLN A 1 113 ? 22.345 22.551 34.152 1.00 45.22 377 GLN A N 1
ATOM 887 C CA . GLN A 1 113 ? 21.785 23.652 34.926 1.00 45.55 377 GLN A CA 1
ATOM 888 C C . GLN A 1 113 ? 21.193 24.666 33.956 1.00 45.46 377 GLN A C 1
ATOM 889 O O . GLN A 1 113 ? 20.029 25.055 34.078 1.00 44.73 377 GLN A O 1
ATOM 891 N N . GLU A 1 114 ? 22.008 25.085 32.995 1.00 45.81 378 GLU A N 1
ATOM 892 C CA . GLU A 1 114 ? 21.586 26.037 31.974 1.00 47.00 378 GLU A CA 1
ATOM 893 C C . GLU A 1 114 ? 20.416 25.492 31.147 1.00 46.38 378 GLU A C 1
ATOM 894 O O . GLU A 1 114 ? 19.267 25.850 31.389 1.00 46.82 378 GLU A O 1
ATOM 900 N N . ARG A 1 115 ? 20.715 24.625 30.178 1.00 46.13 379 ARG A N 1
ATOM 901 C CA . ARG A 1 115 ? 19.691 24.041 29.311 1.00 45.10 379 ARG A CA 1
ATOM 902 C C . ARG A 1 115 ? 18.620 23.303 30.113 1.00 45.10 379 ARG A C 1
ATOM 903 O O . ARG A 1 115 ? 17.717 22.695 29.544 1.00 45.07 379 ARG A O 1
ATOM 911 N N . GLY A 1 116 ? 18.747 23.347 31.435 1.00 44.98 380 GLY A N 1
ATOM 912 C CA . GLY A 1 116 ? 17.775 22.724 32.317 1.00 45.71 380 GLY A CA 1
ATOM 913 C C . GLY A 1 116 ? 17.376 21.273 32.124 1.00 46.99 380 GLY A C 1
ATOM 914 O O . GLY A 1 116 ? 16.341 20.989 31.520 1.00 47.93 380 GLY A O 1
ATOM 915 N N . PHE A 1 117 ? 18.194 20.352 32.629 1.00 46.79 381 PHE A N 1
ATOM 916 C CA . PHE A 1 117 ? 17.884 18.929 32.559 1.00 46.66 381 PHE A CA 1
ATOM 917 C C . PHE A 1 117 ? 18.635 18.133 33.624 1.00 45.57 381 PHE A C 1
ATOM 918 O O . PHE A 1 117 ? 19.761 18.461 33.993 1.00 46.11 381 PHE A O 1
ATOM 926 N N . LYS A 1 118 ? 17.982 17.084 34.113 1.00 43.57 382 LYS A N 1
ATOM 927 C CA . LYS A 1 118 ? 18.508 16.248 35.183 1.00 41.28 382 LYS A CA 1
ATOM 928 C C . LYS A 1 118 ? 19.668 15.293 34.922 1.00 38.81 382 LYS A C 1
ATOM 929 O O . LYS A 1 118 ? 19.838 14.746 33.840 1.00 40.04 382 LYS A O 1
ATOM 935 N N . VAL A 1 119 ? 20.453 15.097 35.970 1.00 36.41 383 VAL A N 1
ATOM 936 C CA . VAL A 1 119 ? 21.608 14.219 35.959 1.00 33.29 383 VAL A CA 1
ATOM 937 C C . VAL A 1 119 ? 21.595 13.445 37.271 1.00 30.89 383 VAL A C 1
ATOM 938 O O . VAL A 1 119 ? 21.538 14.032 38.336 1.00 31.53 383 VAL A O 1
ATOM 942 N N . SER A 1 120 ? 21.610 12.122 37.193 1.00 29.55 384 SER A N 1
ATOM 943 C CA . SER A 1 120 ? 21.624 11.314 38.399 1.00 26.49 384 SER A CA 1
ATOM 944 C C . SER A 1 120 ? 22.857 10.428 38.327 1.00 26.37 384 SER A C 1
ATOM 945 O O . SER A 1 120 ? 23.674 10.561 37.411 1.00 26.99 384 SER A O 1
ATOM 948 N N . PHE A 1 121 ? 23.007 9.523 39.282 1.00 26.23 385 PHE A N 1
ATOM 949 C CA . PHE A 1 121 ? 24.179 8.661 39.284 1.00 26.92 385 PHE A CA 1
ATOM 950 C C . PHE A 1 121 ? 23.918 7.465 40.159 1.00 28.06 385 PHE A C 1
ATOM 951 O O . PHE A 1 121 ? 22.865 7.351 40.783 1.00 28.85 385 PHE A O 1
ATOM 959 N N . TYR A 1 122 ? 24.898 6.574 40.197 1.00 30.01 386 TYR A N 1
ATOM 960 C CA . TYR A 1 122 ? 24.831 5.395 41.039 1.00 31.04 386 TYR A CA 1
ATOM 961 C C . TYR A 1 122 ? 26.250 5.060 41.455 1.00 31.15 386 TYR A C 1
ATOM 962 O O . TYR A 1 122 ? 27.197 5.333 40.722 1.00 32.01 386 TYR A O 1
ATOM 971 N N . ASP A 1 123 ? 26.392 4.501 42.650 1.00 32.34 387 ASP A N 1
ATOM 972 C CA . ASP A 1 123 ? 27.696 4.140 43.175 1.00 33.47 387 ASP A CA 1
ATOM 973 C C . ASP A 1 123 ? 27.688 2.658 43.485 1.00 34.63 387 ASP A C 1
ATOM 974 O O . ASP A 1 123 ? 26.896 2.194 44.299 1.00 35.80 387 ASP A O 1
ATOM 979 N N . ARG A 1 124 ? 28.570 1.922 42.822 1.00 35.59 388 ARG A N 1
ATOM 980 C CA . ARG A 1 124 ? 28.670 0.485 43.002 1.00 37.13 388 ARG A CA 1
ATOM 981 C C . ARG A 1 124 ? 29.047 0.100 44.430 1.00 36.82 388 ARG A C 1
ATOM 982 O O . ARG A 1 124 ? 28.852 -1.051 44.843 1.00 36.35 388 ARG A O 1
ATOM 990 N N . ARG A 1 125 ? 29.589 1.052 45.184 1.00 35.27 389 ARG A N 1
ATOM 991 C CA . ARG A 1 125 ? 29.965 0.767 46.559 1.00 36.17 389 ARG A CA 1
ATOM 992 C C . ARG A 1 125 ? 28.718 0.584 47.413 1.00 36.20 389 ARG A C 1
ATOM 993 O O . ARG A 1 125 ? 28.762 -0.041 48.472 1.00 34.70 389 ARG A O 1
ATOM 1001 N N . GLU A 1 126 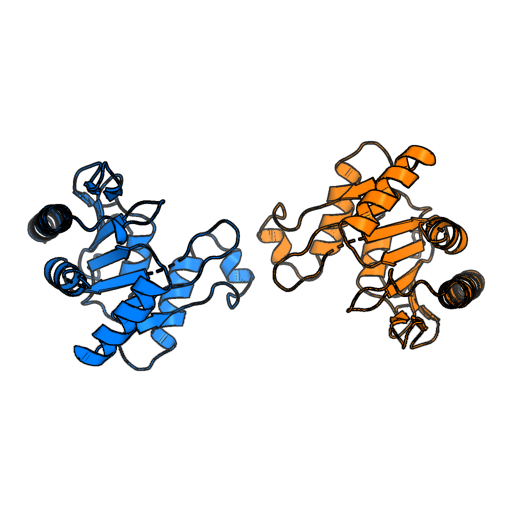? 27.599 1.119 46.940 1.00 36.37 390 GLU A N 1
ATOM 1002 C CA . GLU A 1 126 ? 26.345 1.004 47.677 1.00 37.80 390 GLU A CA 1
ATOM 1003 C C . GLU A 1 126 ? 25.511 -0.155 47.125 1.00 37.87 390 GLU A C 1
ATOM 1004 O O . GLU A 1 126 ? 24.320 -0.286 47.421 1.00 38.07 390 GLU A O 1
ATOM 1010 N N . GLU A 1 127 ? 26.163 -1.007 46.339 1.00 37.37 391 GLU A N 1
ATOM 1011 C CA . GLU A 1 127 ? 25.506 -2.149 45.726 1.00 38.55 391 GLU A CA 1
ATOM 1012 C C . GLU A 1 127 ? 25.458 -3.406 46.596 1.00 39.49 391 GLU A C 1
ATOM 1013 O O . GLU A 1 127 ? 26.464 -3.850 47.148 1.00 38.43 391 GLU A O 1
ATOM 1019 N N . PRO A 1 128 ? 24.259 -3.984 46.737 1.00 40.73 392 PRO A N 1
ATOM 1020 C CA . PRO A 1 128 ? 24.046 -5.192 47.527 1.00 41.20 392 PRO A CA 1
ATOM 1021 C C . PRO A 1 128 ? 24.932 -6.299 46.991 1.00 42.17 392 PRO A C 1
ATOM 1022 O O . PRO A 1 128 ? 24.897 -6.615 45.800 1.00 42.85 392 PRO A O 1
ATOM 1026 N N . GLU A 1 129 ? 25.732 -6.879 47.875 1.00 43.20 393 GLU A N 1
ATOM 1027 C CA . GLU A 1 129 ? 26.650 -7.943 47.506 1.00 44.51 393 GLU A CA 1
ATOM 1028 C C . GLU A 1 129 ? 25.976 -8.958 46.594 1.00 45.55 393 GLU A C 1
ATOM 1029 O O . GLU A 1 129 ? 26.508 -9.305 45.538 1.00 44.52 393 GLU A O 1
ATOM 1035 N N . GLU A 1 130 ? 24.802 -9.430 47.006 1.00 46.64 394 GLU A N 1
ATOM 1036 C CA . GLU A 1 130 ? 24.059 -10.412 46.223 1.00 47.34 394 GLU A CA 1
ATOM 1037 C C . GLU A 1 130 ? 23.969 -9.999 44.752 1.00 47.55 394 GLU A C 1
ATOM 1038 O O . GLU A 1 130 ? 24.228 -10.812 43.862 1.00 47.96 394 GLU A O 1
ATOM 1040 N N . ILE A 1 131 ? 23.609 -8.743 44.492 1.00 47.47 395 ILE A N 1
ATOM 1041 C CA . ILE A 1 131 ? 23.517 -8.271 43.115 1.00 47.26 395 ILE A CA 1
ATOM 1042 C C . ILE A 1 131 ? 24.897 -8.346 42.462 1.00 47.75 395 ILE A C 1
ATOM 1043 O O . ILE A 1 131 ? 25.025 -8.821 41.329 1.00 47.45 395 ILE A O 1
ATOM 1048 N N . LYS A 1 132 ? 25.927 -7.878 43.166 1.00 47.36 396 LYS A N 1
ATOM 1049 C CA . LYS A 1 132 ? 27.283 -7.931 42.619 1.00 47.98 396 LYS A CA 1
ATOM 1050 C C . LYS A 1 132 ? 27.567 -9.363 42.169 1.00 47.84 396 LYS A C 1
ATOM 1051 O O . LYS A 1 132 ? 28.216 -9.599 41.144 1.00 47.35 396 LYS A O 1
ATOM 1057 N N . ALA A 1 133 ? 27.061 -10.311 42.954 1.00 47.62 397 ALA A N 1
ATOM 1058 C CA . ALA A 1 133 ? 27.242 -11.731 42.690 1.00 46.56 397 ALA A CA 1
ATOM 1059 C C . ALA A 1 133 ? 26.630 -12.180 41.366 1.00 45.91 397 ALA A C 1
ATOM 1060 O O . ALA A 1 133 ? 27.302 -12.832 40.572 1.00 46.75 397 ALA A O 1
ATOM 1062 N N . LYS A 1 134 ? 25.368 -11.834 41.120 1.00 45.65 398 LYS A N 1
ATOM 1063 C CA . LYS A 1 134 ? 24.698 -12.229 39.874 1.00 45.19 398 LYS A CA 1
ATOM 1064 C C . LYS A 1 134 ? 25.250 -11.475 38.659 1.00 45.37 398 LYS A C 1
ATOM 1065 O O . LYS A 1 134 ? 25.223 -10.242 38.609 1.00 46.12 398 LYS A O 1
ATOM 1067 N N . GLU A 1 135 ? 25.748 -12.223 37.680 1.00 44.78 399 GLU A N 1
ATOM 1068 C CA . GLU A 1 135 ? 26.323 -11.626 36.480 1.00 45.29 399 GLU A CA 1
ATOM 1069 C C . GLU A 1 135 ? 25.303 -10.846 35.648 1.00 45.79 399 GLU A C 1
ATOM 1070 O O . GLU A 1 135 ? 24.171 -11.296 35.446 1.00 45.71 399 GLU A O 1
ATOM 1072 N N . GLY A 1 136 ? 25.725 -9.673 35.176 1.00 45.55 400 GLY A N 1
ATOM 1073 C CA . GLY A 1 136 ? 24.884 -8.825 34.347 1.00 43.20 400 GLY A CA 1
ATOM 1074 C C . GLY A 1 136 ? 23.763 -8.084 35.047 1.00 41.93 400 GLY A C 1
ATOM 1075 O O . GLY A 1 136 ? 23.006 -7.357 34.399 1.00 42.01 400 GLY A O 1
ATOM 1076 N N . ALA A 1 137 ? 23.657 -8.258 36.361 1.00 39.70 401 ALA A N 1
ATOM 1077 C CA . ALA A 1 137 ? 22.610 -7.612 37.143 1.00 38.19 401 ALA A CA 1
ATOM 1078 C C . ALA A 1 137 ? 22.998 -6.213 37.619 1.00 36.80 401 ALA A C 1
ATOM 1079 O O . ALA A 1 137 ? 22.138 -5.429 38.020 1.00 36.51 401 ALA A O 1
ATOM 1081 N N . THR A 1 138 ? 24.292 -5.911 37.554 1.00 36.25 402 THR A N 1
ATOM 1082 C CA . THR A 1 138 ? 24.838 -4.620 37.981 1.00 34.73 402 THR A CA 1
ATOM 1083 C C . THR A 1 138 ? 24.476 -3.413 37.117 1.00 34.03 402 THR A C 1
ATOM 1084 O O . THR A 1 138 ? 24.131 -2.355 37.648 1.00 33.44 402 THR A O 1
ATOM 1088 N N . ILE A 1 139 ? 24.576 -3.546 35.798 1.00 32.63 403 ILE A N 1
ATOM 1089 C CA . ILE A 1 139 ? 24.246 -2.414 34.947 1.00 32.16 403 ILE A CA 1
ATOM 1090 C C . ILE A 1 139 ? 22.792 -2.016 35.180 1.00 31.25 403 ILE A C 1
ATOM 1091 O O . ILE A 1 139 ? 22.491 -0.842 35.416 1.00 29.26 403 ILE A O 1
ATOM 1096 N N . PRO A 1 140 ? 21.868 -2.988 35.124 1.00 30.54 404 PRO A N 1
ATOM 1097 C CA . PRO A 1 140 ? 20.468 -2.621 35.356 1.00 29.81 404 PRO A CA 1
ATOM 1098 C C . PRO A 1 140 ? 20.272 -2.048 36.760 1.00 29.27 404 PRO A C 1
ATOM 1099 O O . PRO A 1 140 ? 19.531 -1.082 36.939 1.00 30.93 404 PRO A O 1
ATOM 1103 N N . TRP A 1 141 ? 20.944 -2.629 37.751 1.00 28.11 405 TRP A N 1
ATOM 1104 C CA . TRP A 1 141 ? 20.849 -2.128 39.118 1.00 26.47 405 TRP A CA 1
ATOM 1105 C C . TRP A 1 141 ? 21.221 -0.645 39.154 1.00 28.03 405 TRP A C 1
ATOM 1106 O O . TRP A 1 141 ? 20.522 0.180 39.756 1.00 30.18 405 TRP A O 1
ATOM 1117 N N . GLY A 1 142 ? 22.339 -0.317 38.519 1.00 26.45 406 GLY A N 1
ATOM 1118 C CA . GLY A 1 142 ? 22.787 1.057 38.491 1.00 26.83 406 GLY A CA 1
ATOM 1119 C C . GLY A 1 142 ? 21.759 2.000 37.900 1.00 28.13 406 GLY A C 1
ATOM 1120 O O . GLY A 1 142 ? 21.414 3.008 38.521 1.00 29.60 406 GLY A O 1
ATOM 1121 N N . ILE A 1 143 ? 21.262 1.668 36.707 1.00 28.02 407 ILE A N 1
ATOM 1122 C CA . ILE A 1 143 ? 20.277 2.495 36.014 1.00 27.41 407 ILE A CA 1
ATOM 1123 C C . ILE A 1 143 ? 19.048 2.784 36.876 1.00 28.04 407 ILE A C 1
ATOM 1124 O O . ILE A 1 143 ? 18.581 3.916 36.941 1.00 26.65 407 ILE A O 1
ATOM 1129 N N . GLU A 1 144 ? 18.533 1.759 37.542 1.00 29.50 408 GLU A N 1
ATOM 1130 C CA . GLU A 1 144 ? 17.364 1.923 38.399 1.00 31.52 408 GLU A CA 1
ATOM 1131 C C . GLU A 1 144 ? 17.694 2.787 39.606 1.00 30.70 408 GLU A C 1
ATOM 1132 O O . GLU A 1 144 ? 16.953 3.699 39.958 1.00 30.33 408 GLU A O 1
ATOM 1138 N N . THR A 1 145 ? 18.810 2.475 40.248 1.00 29.94 409 THR A N 1
ATOM 1139 C CA . THR A 1 145 ? 19.246 3.226 41.410 1.00 28.95 409 THR A CA 1
ATOM 1140 C C . THR A 1 145 ? 19.278 4.694 41.031 1.00 28.78 409 THR A C 1
ATOM 1141 O O . THR A 1 145 ? 18.683 5.526 41.707 1.00 29.50 409 THR A O 1
ATOM 1145 N N . ALA A 1 146 ? 19.957 4.995 39.928 1.00 29.09 410 ALA A N 1
ATOM 1146 C CA . ALA A 1 146 ? 20.085 6.362 39.430 1.00 29.94 410 ALA A CA 1
ATOM 1147 C C . ALA A 1 146 ? 18.743 7.003 39.066 1.00 31.12 410 ALA A C 1
ATOM 1148 O O . ALA A 1 146 ? 18.502 8.177 39.356 1.00 30.10 410 ALA A O 1
ATOM 1150 N N . ILE A 1 147 ? 17.881 6.221 38.421 1.00 33.33 411 ILE A N 1
ATOM 1151 C CA . ILE A 1 147 ? 16.565 6.684 38.000 1.00 34.69 411 ILE A CA 1
ATOM 1152 C C . ILE A 1 147 ? 15.642 6.951 39.187 1.00 35.94 411 ILE A C 1
ATOM 1153 O O . ILE A 1 147 ? 14.897 7.933 39.196 1.00 35.99 411 ILE A O 1
ATOM 1158 N N . LYS A 1 148 ? 15.697 6.080 40.187 1.00 37.17 412 LYS A N 1
ATOM 1159 C CA . LYS A 1 148 ? 14.865 6.234 41.371 1.00 38.43 412 LYS A CA 1
ATOM 1160 C C . LYS A 1 148 ? 15.432 7.277 42.325 1.00 39.45 412 LYS A C 1
ATOM 1161 O O . LYS A 1 148 ? 14.724 7.779 43.191 1.00 39.39 412 LYS A O 1
ATOM 1167 N N . ARG A 1 149 ? 16.714 7.590 42.159 1.00 41.38 413 ARG A N 1
ATOM 1168 C CA . ARG A 1 149 ? 17.412 8.586 42.976 1.00 41.59 413 ARG A CA 1
ATOM 1169 C C . ARG A 1 149 ? 16.653 9.926 42.931 1.00 42.31 413 ARG A C 1
ATOM 1170 O O . ARG A 1 149 ? 16.180 10.408 43.957 1.00 42.63 413 ARG A O 1
ATOM 1178 N N . ILE A 1 150 ? 16.524 10.511 41.741 1.00 42.30 414 ILE A N 1
ATOM 1179 C CA . ILE A 1 150 ? 15.824 11.781 41.570 1.00 41.78 414 ILE A CA 1
ATOM 1180 C C . ILE A 1 150 ? 14.357 11.570 41.225 1.00 42.60 414 ILE A C 1
ATOM 1181 O O . ILE A 1 150 ? 13.925 10.445 40.986 1.00 42.51 414 ILE A O 1
ATOM 1186 N N . LYS A 1 151 ? 13.590 12.656 41.192 1.00 43.34 415 LYS A N 1
ATOM 1187 C CA . LYS A 1 151 ? 12.170 12.552 40.876 1.00 43.23 415 LYS A CA 1
ATOM 1188 C C . LYS A 1 151 ? 11.935 12.660 39.372 1.00 43.37 415 LYS A C 1
ATOM 1189 O O . LYS A 1 151 ? 11.059 11.998 38.822 1.00 43.37 415 LYS A O 1
ATOM 1191 N N . GLU A 1 152 ? 12.723 13.487 38.702 1.00 43.01 416 GLU A N 1
ATOM 1192 C CA . GLU A 1 152 ? 12.558 13.653 37.265 1.00 44.51 416 GLU A CA 1
ATOM 1193 C C . GLU A 1 152 ? 13.318 12.574 36.495 1.00 43.17 416 GLU A C 1
ATOM 1194 O O . GLU A 1 152 ? 13.866 11.636 37.082 1.00 43.02 416 GLU A O 1
ATOM 1200 N N . ARG A 1 153 ? 13.337 12.714 35.174 1.00 40.82 417 ARG A N 1
ATOM 1201 C CA . ARG A 1 153 ? 14.044 11.775 34.316 1.00 40.09 417 ARG A CA 1
ATOM 1202 C C . ARG A 1 153 ? 15.472 12.264 34.090 1.00 39.14 417 ARG A C 1
ATOM 1203 O O . ARG A 1 153 ? 15.702 13.376 33.611 1.00 38.71 417 ARG A O 1
ATOM 1211 N N . PRO A 1 154 ? 16.455 11.438 34.450 1.00 38.06 418 PRO A N 1
ATOM 1212 C CA . PRO A 1 154 ? 17.834 11.872 34.245 1.00 38.05 418 PRO A CA 1
ATOM 1213 C C . PRO A 1 154 ? 18.351 11.603 32.834 1.00 37.27 418 PRO A C 1
ATOM 1214 O O . PRO A 1 154 ? 18.446 10.458 32.401 1.00 37.44 418 PRO A O 1
ATOM 1218 N N . ASP A 1 155 ? 18.669 12.674 32.120 1.00 36.33 419 ASP A N 1
ATOM 1219 C CA . ASP A 1 155 ? 19.204 12.567 30.768 1.00 36.83 419 ASP A CA 1
ATOM 1220 C C . ASP A 1 155 ? 20.630 12.050 30.862 1.00 34.35 419 ASP A C 1
ATOM 1221 O O . ASP A 1 155 ? 21.134 11.413 29.937 1.00 32.08 419 ASP A O 1
ATOM 1226 N N . ILE A 1 156 ? 21.270 12.353 31.989 1.00 33.21 420 ILE A N 1
ATOM 1227 C CA . ILE A 1 156 ? 22.645 11.942 32.244 1.00 30.58 420 ILE A CA 1
ATOM 1228 C C . ILE A 1 156 ? 22.757 11.106 33.504 1.00 28.83 420 ILE A C 1
ATOM 1229 O O . ILE A 1 156 ? 22.276 11.482 34.573 1.00 26.67 420 ILE A O 1
ATOM 1234 N N . ILE A 1 157 ? 23.404 9.963 33.361 1.00 27.49 421 ILE A N 1
ATOM 1235 C CA . ILE A 1 157 ? 23.632 9.070 34.479 1.00 26.38 421 ILE A CA 1
ATOM 1236 C C . ILE A 1 157 ? 25.111 8.722 34.397 1.00 26.62 421 ILE A C 1
ATOM 1237 O O . ILE A 1 157 ? 25.627 8.405 33.325 1.00 26.42 421 ILE A O 1
ATOM 1242 N N . TYR A 1 158 ? 25.810 8.822 35.516 1.00 26.29 422 TYR A N 1
ATOM 1243 C CA . TYR A 1 158 ? 27.227 8.503 35.508 1.00 26.87 422 TYR A CA 1
ATOM 1244 C C . TYR A 1 158 ? 27.531 7.738 36.770 1.00 26.20 422 TYR A C 1
ATOM 1245 O O . TYR A 1 158 ? 26.655 7.545 37.608 1.00 27.69 422 TYR A O 1
ATOM 1254 N N . HIS A 1 159 ? 28.768 7.281 36.892 1.00 26.83 423 HIS A N 1
ATOM 1255 C CA . HIS A 1 159 ? 29.194 6.568 38.080 1.00 27.98 423 HIS A CA 1
ATOM 1256 C C . HIS A 1 159 ? 30.708 6.650 38.127 1.00 29.18 423 HIS A C 1
ATOM 1257 O O . HIS A 1 159 ? 31.367 6.614 37.084 1.00 29.21 423 HIS A O 1
ATOM 1264 N N . LEU A 1 160 ? 31.253 6.785 39.332 1.00 30.01 424 LEU A N 1
ATOM 1265 C CA . LEU A 1 160 ? 32.699 6.851 39.521 1.00 30.21 424 LEU A CA 1
ATOM 1266 C C . LEU A 1 160 ? 33.287 5.442 39.384 1.00 31.02 424 LEU A C 1
ATOM 1267 O O . LEU A 1 160 ? 32.554 4.451 39.391 1.00 30.93 424 LEU A O 1
ATOM 1272 N N . GLY A 1 161 ? 34.608 5.352 39.286 1.00 31.16 425 GLY A N 1
ATOM 1273 C CA . GLY A 1 161 ? 35.236 4.055 39.115 1.00 32.83 425 GLY A CA 1
ATOM 1274 C C . GLY A 1 161 ? 35.180 3.121 40.303 1.00 33.20 425 GLY A C 1
ATOM 1275 O O . GLY A 1 161 ? 34.846 3.528 41.412 1.00 34.36 425 GLY A O 1
ATOM 1276 N N . ASP A 1 162 ? 35.502 1.855 40.054 1.00 33.90 426 ASP A N 1
ATOM 1277 C CA . ASP A 1 162 ? 35.531 0.821 41.089 1.00 34.29 426 ASP A CA 1
ATOM 1278 C C . ASP A 1 162 ? 3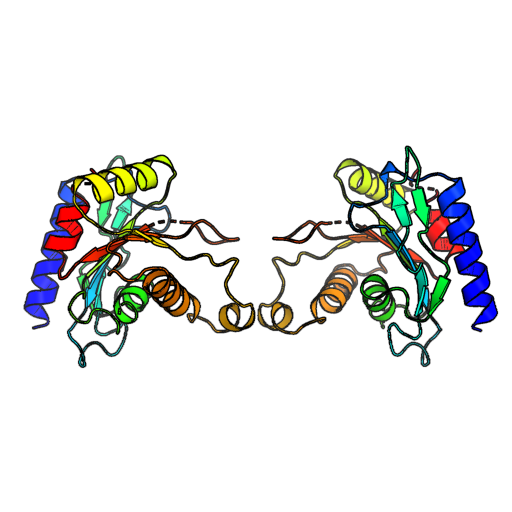6.711 -0.086 40.778 1.00 33.18 426 ASP A C 1
ATOM 1279 O O . ASP A 1 162 ? 37.306 0.030 39.708 1.00 32.22 426 ASP A O 1
ATOM 1284 N N . VAL A 1 163 ? 37.063 -0.982 41.696 1.00 32.24 427 VAL A N 1
ATOM 1285 C CA . VAL A 1 163 ? 38.219 -1.845 41.456 1.00 30.60 427 VAL A CA 1
ATOM 1286 C C . VAL A 1 163 ? 38.118 -2.550 40.106 1.00 29.95 427 VAL A C 1
ATOM 1287 O O . VAL A 1 163 ? 37.132 -3.217 39.806 1.00 28.32 427 VAL A O 1
ATOM 1291 N N . GLY A 1 164 ? 39.150 -2.366 39.290 1.00 30.38 428 GLY A N 1
ATOM 1292 C CA . GLY A 1 164 ? 39.185 -2.965 37.972 1.00 30.96 428 GLY A CA 1
ATOM 1293 C C . GLY A 1 164 ? 38.218 -2.351 36.970 1.00 32.28 428 GLY A C 1
ATOM 1294 O O . GLY A 1 164 ? 38.233 -2.736 35.804 1.00 32.83 428 GLY A O 1
ATOM 1295 N N . LYS A 1 165 ? 37.385 -1.399 37.394 1.00 32.99 429 LYS A N 1
ATOM 1296 C CA . LYS A 1 165 ? 36.410 -0.795 36.479 1.00 34.59 429 LYS A CA 1
ATOM 1297 C C . LYS A 1 165 ? 36.469 0.724 36.450 1.00 33.91 429 LYS A C 1
ATOM 1298 O O . LYS A 1 165 ? 36.474 1.380 37.492 1.00 34.79 429 LYS A O 1
ATOM 1304 N N . GLU A 1 166 ? 36.484 1.290 35.251 1.00 32.90 430 GLU A N 1
ATOM 1305 C CA . GLU A 1 166 ? 36.547 2.736 35.124 1.00 33.44 430 GLU A CA 1
ATOM 1306 C C . GLU A 1 166 ? 35.206 3.436 35.204 1.00 31.20 430 GLU A C 1
ATOM 1307 O O . GLU A 1 166 ? 34.157 2.827 35.018 1.00 30.55 430 GLU A O 1
ATOM 1313 N N . PRO A 1 167 ? 35.231 4.740 35.496 1.00 29.55 431 PRO A N 1
ATOM 1314 C CA . PRO A 1 167 ? 34.012 5.541 35.603 1.00 27.86 431 PRO A CA 1
ATOM 1315 C C . PRO A 1 167 ? 33.437 5.864 34.221 1.00 26.37 431 PRO A C 1
ATOM 1316 O O . PRO A 1 167 ? 34.158 5.911 33.237 1.00 25.06 431 PRO A O 1
ATOM 1328 N N . ILE A 1 169 ? 30.086 8.102 31.960 1.00 24.53 433 ILE A N 1
ATOM 1329 C CA . ILE A 1 169 ? 29.042 9.094 31.908 1.00 24.84 433 ILE A CA 1
ATOM 1330 C C . ILE A 1 169 ? 28.158 8.602 30.768 1.00 26.08 433 ILE A C 1
ATOM 1331 O O . ILE A 1 169 ? 28.620 8.414 29.639 1.00 26.53 433 ILE A O 1
ATOM 1336 N N . LEU A 1 170 ? 26.897 8.341 31.088 1.00 26.85 434 LEU A N 1
ATOM 1337 C CA . LEU A 1 170 ? 25.929 7.896 30.098 1.00 26.91 434 LEU A CA 1
ATOM 1338 C C . LEU A 1 170 ? 24.949 9.048 29.854 1.00 26.95 434 LEU A C 1
ATOM 1339 O O . LEU A 1 170 ? 24.511 9.726 30.787 1.00 24.60 434 LEU A O 1
ATOM 1344 N N . VAL A 1 171 ? 24.643 9.286 28.586 1.00 27.97 435 VAL A N 1
ATOM 1345 C CA . VAL A 1 171 ? 23.706 10.328 28.214 1.00 28.54 435 VAL A CA 1
ATOM 1346 C C . VAL A 1 171 ? 22.686 9.698 27.292 1.00 29.44 435 VAL A C 1
ATOM 1347 O O . VAL A 1 171 ? 23.048 9.040 26.316 1.00 28.11 435 VAL A O 1
ATOM 1351 N N . PHE A 1 172 ? 21.399 9.928 27.608 1.00 31.39 436 PHE A N 1
ATOM 1352 C CA . PHE A 1 172 ? 20.298 9.313 26.879 1.00 32.41 436 PHE A CA 1
ATOM 1353 C C . PHE A 1 172 ? 19.534 10.355 26.078 1.00 33.52 436 PHE A C 1
ATOM 1354 O O . PHE A 1 172 ? 19.479 11.528 26.377 1.00 35.51 436 PHE A O 1
ATOM 1362 N N . GLY A 1 173 ? 18.873 9.811 25.036 1.00 34.53 437 GLY A N 1
ATOM 1363 C CA . GLY A 1 173 ? 18.048 10.600 24.147 1.00 35.14 437 GLY A CA 1
ATOM 1364 C C . GLY A 1 173 ? 16.993 9.675 23.578 1.00 36.41 437 GLY A C 1
ATOM 1365 O O . GLY A 1 173 ? 17.116 8.452 23.674 1.00 36.84 437 GLY A O 1
ATOM 1366 N N . ARG A 1 174 ? 15.952 10.240 22.984 1.00 36.82 438 ARG A N 1
ATOM 1367 C CA . ARG A 1 174 ? 14.903 9.417 22.419 1.00 36.74 438 ARG A CA 1
ATOM 1368 C C . ARG A 1 174 ? 15.324 8.855 21.065 1.00 34.92 438 ARG A C 1
ATOM 1369 O O . ARG A 1 174 ? 14.755 7.878 20.588 1.00 36.30 438 ARG A O 1
ATOM 1377 N N . ASN A 1 175 ? 16.325 9.474 20.453 1.00 31.65 439 ASN A N 1
ATOM 1378 C CA . ASN A 1 175 ? 16.856 9.016 19.171 1.00 29.00 439 ASN A CA 1
ATOM 1379 C C . ASN A 1 175 ? 18.302 9.507 19.107 1.00 28.59 439 ASN A C 1
ATOM 1380 O O . ASN A 1 175 ? 18.705 10.354 19.905 1.00 28.67 439 ASN A O 1
ATOM 1385 N N . PRO A 1 176 ? 19.108 8.972 18.177 1.00 27.78 440 PRO A N 1
ATOM 1386 C CA . PRO A 1 176 ? 20.502 9.412 18.077 1.00 28.40 440 PRO A CA 1
ATOM 1387 C C . PRO A 1 176 ? 20.741 10.898 17.835 1.00 29.90 440 PRO A C 1
ATOM 1388 O O . PRO A 1 176 ? 21.729 11.442 18.317 1.00 31.43 440 PRO A O 1
ATOM 1392 N N . ARG A 1 177 ? 19.846 11.561 17.109 1.00 31.54 441 ARG A N 1
ATOM 1393 C CA . ARG A 1 177 ? 20.017 12.985 16.841 1.00 32.69 441 ARG A CA 1
ATOM 1394 C C . ARG A 1 177 ? 19.985 13.777 18.137 1.00 34.40 441 ARG A C 1
ATOM 1395 O O . ARG A 1 177 ? 20.801 14.666 18.345 1.00 36.67 441 ARG A O 1
ATOM 1397 N N . GLU A 1 178 ? 19.047 13.455 19.017 1.00 35.52 442 GLU A N 1
ATOM 1398 C CA . GLU A 1 178 ? 18.944 14.168 20.283 1.00 37.57 442 GLU A CA 1
ATOM 1399 C C . GLU A 1 178 ? 20.156 13.916 21.164 1.00 37.37 442 GLU A C 1
ATOM 1400 O O . GLU A 1 178 ? 20.650 14.823 21.844 1.00 36.85 442 GLU A O 1
ATOM 1406 N N . VAL A 1 179 ? 20.635 12.679 21.147 1.00 35.84 443 VAL A N 1
ATOM 1407 C CA . VAL A 1 179 ? 21.796 12.331 21.937 1.00 35.04 443 VAL A CA 1
ATOM 1408 C C . VAL A 1 179 ? 22.940 13.189 21.412 1.00 35.22 443 VAL A C 1
ATOM 1409 O O . VAL A 1 179 ? 23.558 13.958 22.157 1.00 33.86 443 VAL A O 1
ATOM 1413 N N . LEU A 1 180 ? 23.199 13.076 20.114 1.00 35.89 444 LEU A N 1
ATOM 1414 C CA . LEU A 1 180 ? 24.268 13.846 19.501 1.00 36.10 444 LEU A CA 1
ATOM 1415 C C . LEU A 1 180 ? 24.159 15.338 19.796 1.00 37.48 444 LEU A C 1
ATOM 1416 O O . LEU A 1 180 ? 25.167 16.041 19.834 1.00 37.81 444 LEU A O 1
ATOM 1421 N N . GLU A 1 181 ? 22.941 15.824 20.013 1.00 38.67 445 GLU A N 1
ATOM 1422 C CA . GLU A 1 181 ? 22.762 17.239 20.284 1.00 40.46 445 GLU A CA 1
ATOM 1423 C C . GLU A 1 181 ? 23.284 17.615 21.664 1.00 39.63 445 GLU A C 1
ATOM 1424 O O . GLU A 1 181 ? 23.855 18.687 21.834 1.00 40.91 445 GLU A O 1
ATOM 1430 N N . LYS A 1 182 ? 23.109 16.739 22.647 1.00 38.76 446 LYS A N 1
ATOM 1431 C CA . LYS A 1 182 ? 23.596 17.022 23.995 1.00 37.61 446 LYS A CA 1
ATOM 1432 C C . LYS A 1 182 ? 25.119 17.059 23.941 1.00 38.68 446 LYS A C 1
ATOM 1433 O O . LYS A 1 182 ? 25.764 17.880 24.589 1.00 38.06 446 LYS A O 1
ATOM 1439 N N . ILE A 1 183 ? 25.691 16.145 23.168 1.00 39.72 447 ILE A N 1
ATOM 1440 C CA . ILE A 1 183 ? 27.135 16.064 23.039 1.00 42.05 447 ILE A CA 1
ATOM 1441 C C . ILE A 1 183 ? 27.676 17.338 22.415 1.00 44.21 447 ILE A C 1
ATOM 1442 O O . ILE A 1 183 ? 28.679 17.894 22.874 1.00 44.07 447 ILE A O 1
ATOM 1447 N N . LYS A 1 184 ? 27.007 17.797 21.362 1.00 46.89 448 LYS A N 1
ATOM 1448 C CA . LYS A 1 184 ? 27.411 19.016 20.681 1.00 48.98 448 LYS A CA 1
ATOM 1449 C C . LYS A 1 184 ? 27.512 20.154 21.697 1.00 50.95 448 LYS A C 1
ATOM 1450 O O . LYS A 1 184 ? 28.481 20.919 21.683 1.00 50.72 448 LYS A O 1
ATOM 1464 N N . LEU A 1 186 ? 28.064 19.958 24.877 1.00 56.48 450 LEU A N 1
ATOM 1465 C CA . LEU A 1 186 ? 29.209 19.665 25.729 1.00 57.03 450 LEU A CA 1
ATOM 1466 C C . LEU A 1 186 ? 30.500 20.285 25.216 1.00 56.71 450 LEU A C 1
ATOM 1467 O O . LEU A 1 186 ? 31.502 20.323 25.923 1.00 57.12 450 LEU A O 1
ATOM 1472 N N . ILE A 1 187 ? 30.473 20.766 23.980 1.00 56.71 451 ILE A N 1
ATOM 1473 C CA . ILE A 1 187 ? 31.639 21.404 23.389 1.00 55.43 451 ILE A CA 1
ATOM 1474 C C . ILE A 1 187 ? 31.418 22.928 23.296 1.00 55.33 451 ILE A C 1
ATOM 1475 O O . ILE A 1 187 ? 32.185 23.679 23.948 1.00 55.36 451 ILE A O 1
ATOM 1480 N N . GLU B 1 4 ? 42.032 -27.608 81.845 1.00 47.20 268 GLU B N 1
ATOM 1481 C CA . GLU B 1 4 ? 42.300 -27.155 80.439 1.00 46.01 268 GLU B CA 1
ATOM 1482 C C . GLU B 1 4 ? 42.059 -25.661 80.304 1.00 44.10 268 GLU B C 1
ATOM 1483 O O . GLU B 1 4 ? 42.996 -24.871 80.220 1.00 43.35 268 GLU B O 1
ATOM 1489 N N . LYS B 1 5 ? 40.782 -25.293 80.302 1.00 43.05 269 LYS B N 1
ATOM 1490 C CA . LYS B 1 5 ? 40.366 -23.910 80.165 1.00 41.30 269 LYS B CA 1
ATOM 1491 C C . LYS B 1 5 ? 41.156 -22.963 81.067 1.00 40.37 269 LYS B C 1
ATOM 1492 O O . LYS B 1 5 ? 41.555 -21.884 80.636 1.00 40.93 269 LYS B O 1
ATOM 1498 N N . TRP B 1 6 ? 41.414 -23.368 82.303 1.00 39.13 270 TRP B N 1
ATOM 1499 C CA . TRP B 1 6 ? 42.167 -22.513 83.205 1.00 39.36 270 TRP B CA 1
ATOM 1500 C C . TRP B 1 6 ? 43.610 -22.274 82.756 1.00 40.19 270 TRP B C 1
ATOM 1501 O O . TRP B 1 6 ? 44.136 -21.169 82.898 1.00 40.37 270 TRP B O 1
ATOM 1512 N N . ARG B 1 7 ? 44.253 -23.314 82.234 1.00 41.14 271 ARG B N 1
ATOM 1513 C CA . ARG B 1 7 ? 45.628 -23.192 81.771 1.00 41.77 271 ARG B CA 1
ATOM 1514 C C . ARG B 1 7 ? 45.645 -22.213 80.605 1.00 43.22 271 ARG B C 1
ATOM 1515 O O . ARG B 1 7 ? 46.569 -21.402 80.474 1.00 43.49 271 ARG B O 1
ATOM 1517 N N . ILE B 1 8 ? 44.614 -22.293 79.764 1.00 42.83 272 ILE B N 1
ATOM 1518 C CA . ILE B 1 8 ? 44.496 -21.412 78.606 1.00 43.28 272 ILE B CA 1
ATOM 1519 C C . ILE B 1 8 ? 44.287 -19.980 79.073 1.00 42.93 272 ILE B C 1
ATOM 1520 O O . ILE B 1 8 ? 45.006 -19.062 78.672 1.00 42.54 272 ILE B O 1
ATOM 1525 N N . TYR B 1 9 ? 43.285 -19.801 79.922 1.00 42.31 273 TYR B N 1
ATOM 1526 C CA . TYR B 1 9 ? 42.971 -18.494 80.460 1.00 40.92 273 TYR B CA 1
ATOM 1527 C C . TYR B 1 9 ? 44.225 -17.874 81.068 1.00 40.72 273 TYR B C 1
ATOM 1528 O O . TYR B 1 9 ? 44.612 -16.757 80.714 1.00 40.57 273 TYR B O 1
ATOM 1537 N N . GLU B 1 10 ? 44.871 -18.611 81.966 1.00 40.69 274 GLU B N 1
ATOM 1538 C CA . GLU B 1 10 ? 46.065 -18.109 82.636 1.00 40.81 274 GLU B CA 1
ATOM 1539 C C . GLU B 1 10 ? 47.167 -17.696 81.662 1.00 38.81 274 GLU B C 1
ATOM 1540 O O . GLU B 1 10 ? 47.723 -16.608 81.783 1.00 38.32 274 GLU B O 1
ATOM 1546 N N . GLU B 1 11 ? 47.472 -18.544 80.685 1.00 37.95 275 GLU B N 1
ATOM 1547 C CA . GLU B 1 11 ? 48.528 -18.227 79.726 1.00 36.86 275 GLU B CA 1
ATOM 1548 C C . GLU B 1 11 ? 48.244 -17.010 78.857 1.00 35.25 275 GLU B C 1
ATOM 1549 O O . GLU B 1 11 ? 49.098 -16.135 78.707 1.00 33.68 275 GLU B O 1
ATOM 1555 N N . LEU B 1 12 ? 47.052 -16.956 78.273 1.00 34.84 276 LEU B N 1
ATOM 1556 C CA . LEU B 1 12 ? 46.700 -15.824 77.425 1.00 34.28 276 LEU B CA 1
ATOM 1557 C C . LEU B 1 12 ? 46.716 -14.543 78.250 1.00 34.35 276 LEU B C 1
ATOM 1558 O O . LEU B 1 12 ? 47.266 -13.522 77.824 1.00 33.98 276 LEU B O 1
ATOM 1563 N N . THR B 1 13 ? 46.127 -14.613 79.440 1.00 33.83 277 THR B N 1
ATOM 1564 C CA . THR B 1 13 ? 46.066 -13.462 80.334 1.00 33.87 277 THR B CA 1
ATOM 1565 C C . THR B 1 13 ? 47.450 -12.902 80.663 1.00 35.12 277 THR B C 1
ATOM 1566 O O . THR B 1 13 ? 47.627 -11.696 80.818 1.00 35.01 277 THR B O 1
ATOM 1570 N N . ASN B 1 14 ? 48.435 -13.782 80.759 1.00 37.41 278 ASN B N 1
ATOM 1571 C CA . ASN B 1 14 ? 49.794 -13.357 81.066 1.00 39.75 278 ASN B CA 1
ATOM 1572 C C . ASN B 1 14 ? 50.507 -12.776 79.853 1.00 38.96 278 ASN B C 1
ATOM 1573 O O . ASN B 1 14 ? 51.266 -11.806 79.969 1.00 38.91 278 ASN B O 1
ATOM 1578 N N . ALA B 1 15 ? 50.268 -13.374 78.691 1.00 37.23 279 ALA B N 1
ATOM 1579 C CA . ALA B 1 15 ? 50.892 -12.895 77.473 1.00 35.36 279 ALA B CA 1
ATOM 1580 C C . ALA B 1 15 ? 50.337 -11.512 77.191 1.00 34.99 279 ALA B C 1
ATOM 1581 O O . ALA B 1 15 ? 51.072 -10.607 76.801 1.00 35.92 279 ALA B O 1
ATOM 1583 N N . VAL B 1 16 ? 49.035 -11.349 77.407 1.00 35.63 280 VAL B N 1
ATOM 1584 C CA . VAL B 1 16 ? 48.376 -10.069 77.173 1.00 36.53 280 VAL B CA 1
ATOM 1585 C C . VAL B 1 16 ? 48.977 -9.004 78.073 1.00 37.06 280 VAL B C 1
ATOM 1586 O O . VAL B 1 16 ? 49.274 -7.900 77.635 1.00 36.16 280 VAL B O 1
ATOM 1590 N N . ARG B 1 17 ? 49.146 -9.352 79.342 1.00 39.49 281 ARG B N 1
ATOM 1591 C CA . ARG B 1 17 ? 49.717 -8.439 80.314 1.00 40.58 281 ARG B CA 1
ATOM 1592 C C . ARG B 1 17 ? 51.134 -8.079 79.901 1.00 40.95 281 ARG B C 1
ATOM 1593 O O . ARG B 1 17 ? 51.577 -6.949 80.106 1.00 41.84 281 ARG B O 1
ATOM 1601 N N . GLU B 1 18 ? 51.851 -9.029 79.311 1.00 40.45 282 GLU B N 1
ATOM 1602 C CA . GLU B 1 18 ? 53.211 -8.727 78.912 1.00 41.95 282 GLU B CA 1
ATOM 1603 C C . GLU B 1 18 ? 53.279 -7.946 77.598 1.00 42.33 282 GLU B C 1
ATOM 1604 O O . GLU B 1 18 ? 54.223 -7.174 77.381 1.00 42.31 282 GLU B O 1
ATOM 1610 N N . PHE B 1 19 ? 52.294 -8.190 76.721 1.00 41.47 283 PHE B N 1
ATOM 1611 C CA . PHE B 1 19 ? 52.244 -7.413 75.494 1.00 40.78 283 PHE B CA 1
ATOM 1612 C C . PHE B 1 19 ? 52.093 -5.920 75.755 1.00 40.87 283 PHE B C 1
ATOM 1613 O O . PHE B 1 19 ? 52.815 -5.093 75.259 1.00 39.56 283 PHE B O 1
ATOM 1621 N N . GLU B 1 20 ? 51.157 -5.650 76.686 1.00 41.20 284 GLU B N 1
ATOM 1622 C CA . GLU B 1 20 ? 50.932 -4.274 77.114 1.00 43.68 284 GLU B CA 1
ATOM 1623 C C . GLU B 1 20 ? 52.240 -3.744 77.699 1.00 44.99 284 GLU B C 1
ATOM 1624 O O . GLU B 1 20 ? 52.687 -2.642 77.371 1.00 45.87 284 GLU B O 1
ATOM 1630 N N . SER B 1 21 ? 52.852 -4.559 78.555 1.00 45.65 285 SER B N 1
ATOM 1631 C CA . SER B 1 21 ? 54.108 -4.229 79.214 1.00 45.48 285 SER B CA 1
ATOM 1632 C C . SER B 1 21 ? 55.233 -3.805 78.267 1.00 45.99 285 SER B C 1
ATOM 1633 O O . SER B 1 21 ? 55.970 -2.863 78.559 1.00 46.58 285 SER B O 1
ATOM 1636 N N . ILE B 1 22 ? 55.385 -4.499 77.143 1.00 46.06 286 ILE B N 1
ATOM 1637 C CA . ILE B 1 22 ? 56.439 -4.136 76.200 1.00 45.75 286 ILE B CA 1
ATOM 1638 C C . ILE B 1 22 ? 56.073 -2.876 75.422 1.00 44.78 286 ILE B C 1
ATOM 1639 O O . ILE B 1 22 ? 56.907 -2.300 74.725 1.00 43.72 286 ILE B O 1
ATOM 1644 N N . ASN B 1 23 ? 54.822 -2.447 75.563 1.00 45.24 287 ASN B N 1
ATOM 1645 C CA . ASN B 1 23 ? 54.328 -1.243 74.894 1.00 45.81 287 ASN B CA 1
ATOM 1646 C C . ASN B 1 23 ? 54.586 -1.273 73.395 1.00 44.82 287 ASN B C 1
ATOM 1647 O O . ASN B 1 23 ? 55.523 -0.642 72.905 1.00 46.22 287 ASN B O 1
ATOM 1652 N N . PRO B 1 24 ? 53.761 -2.008 72.646 1.00 43.41 288 PRO B N 1
ATOM 1653 C CA . PRO B 1 24 ? 53.925 -2.103 71.191 1.00 42.98 288 PRO B CA 1
ATOM 1654 C C . PRO B 1 24 ? 52.934 -1.203 70.458 1.00 42.29 288 PRO B C 1
ATOM 1655 O O . PRO B 1 24 ? 52.198 -1.673 69.589 1.00 41.77 288 PRO B O 1
ATOM 1659 N N . VAL B 1 25 ? 52.912 0.081 70.807 1.00 41.36 289 VAL B N 1
ATOM 1660 C CA . VAL B 1 25 ? 51.968 1.008 70.189 1.00 40.77 289 VAL B CA 1
ATOM 1661 C C . VAL B 1 25 ? 51.956 0.985 68.675 1.00 40.28 289 VAL B C 1
ATOM 1662 O O . VAL B 1 25 ? 50.891 0.848 68.068 1.00 39.95 289 VAL B O 1
ATOM 1666 N N . ARG B 1 26 ? 53.130 1.114 68.066 1.00 38.75 290 ARG B N 1
ATOM 1667 C CA . ARG B 1 26 ? 53.200 1.138 66.615 1.00 38.98 290 ARG B CA 1
ATOM 1668 C C . ARG B 1 26 ? 52.680 -0.120 65.932 1.00 36.99 290 ARG B C 1
ATOM 1669 O O . ARG B 1 26 ? 52.457 -0.106 64.730 1.00 37.09 290 ARG B O 1
ATOM 1677 N N . LEU B 1 27 ? 52.473 -1.198 66.689 1.00 35.85 291 LEU B N 1
ATOM 1678 C CA . LEU B 1 27 ? 51.957 -2.442 66.113 1.00 34.19 291 LEU B CA 1
ATOM 1679 C C . LEU B 1 27 ? 50.453 -2.653 66.342 1.00 33.29 291 LEU B C 1
ATOM 1680 O O . LEU B 1 27 ? 49.931 -3.741 66.109 1.00 34.27 291 LEU B O 1
ATOM 1685 N N . ILE B 1 28 ? 49.753 -1.619 66.792 1.00 30.99 292 ILE B N 1
ATOM 1686 C CA . ILE B 1 28 ? 48.318 -1.732 67.016 1.00 29.43 292 ILE B CA 1
ATOM 1687 C C . ILE B 1 28 ? 47.553 -1.056 65.862 1.00 30.02 292 ILE B C 1
ATOM 1688 O O . ILE B 1 28 ? 47.914 0.045 65.435 1.00 29.52 292 ILE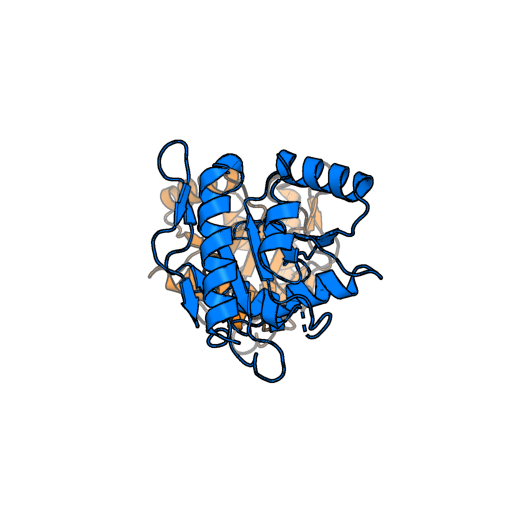 B O 1
ATOM 1693 N N . PRO B 1 29 ? 46.502 -1.715 65.329 1.00 29.48 293 PRO B N 1
ATOM 1694 C CA . PRO B 1 29 ? 45.714 -1.132 64.237 1.00 29.54 293 PRO B CA 1
ATOM 1695 C C . PRO B 1 29 ? 44.598 -0.242 64.818 1.00 31.04 293 PRO B C 1
ATOM 1696 O O . PRO B 1 29 ? 44.347 -0.260 66.030 1.00 31.42 293 PRO B O 1
ATOM 1700 N N . GLU B 1 30 ? 43.930 0.526 63.961 1.00 31.58 294 GLU B N 1
ATOM 1701 C CA . GLU B 1 30 ? 42.854 1.393 64.415 1.00 32.24 294 GLU B CA 1
ATOM 1702 C C . GLU B 1 30 ? 41.681 0.604 64.980 1.00 31.26 294 GLU B C 1
ATOM 1703 O O . GLU B 1 30 ? 41.003 1.076 65.901 1.00 31.01 294 GLU B O 1
ATOM 1709 N N . VAL B 1 31 ? 41.446 -0.590 64.433 1.00 29.60 295 VAL B N 1
ATOM 1710 C CA . VAL B 1 31 ? 40.350 -1.446 64.902 1.00 28.82 295 VAL B CA 1
ATOM 1711 C C . VAL B 1 31 ? 40.715 -2.145 66.197 1.00 28.19 295 VAL B C 1
ATOM 1712 O O . VAL B 1 31 ? 39.858 -2.773 66.816 1.00 27.63 295 VAL B O 1
ATOM 1716 N N . GLY B 1 32 ? 41.987 -2.038 66.590 1.00 28.00 296 GLY B N 1
ATOM 1717 C CA . GLY B 1 32 ? 42.453 -2.658 67.817 1.00 27.52 296 GLY B CA 1
ATOM 1718 C C . GLY B 1 32 ? 43.021 -4.050 67.616 1.00 27.79 296 GLY B C 1
ATOM 1719 O O . GLY B 1 32 ? 42.626 -4.782 66.703 1.00 26.80 296 GLY B O 1
ATOM 1720 N N . THR B 1 33 ? 43.958 -4.431 68.476 1.00 28.72 297 THR B N 1
ATOM 1721 C CA . THR B 1 33 ? 44.563 -5.749 68.361 1.00 27.79 297 THR B CA 1
ATOM 1722 C C . THR B 1 33 ? 43.899 -6.765 69.279 1.00 27.53 297 THR B C 1
ATOM 1723 O O . THR B 1 33 ? 43.495 -6.437 70.392 1.00 25.68 297 THR B O 1
ATOM 1727 N N . ASN B 1 34 ? 43.761 -7.992 68.786 1.00 27.40 298 ASN B N 1
ATOM 1728 C CA . ASN B 1 34 ? 43.204 -9.063 69.591 1.00 27.65 298 ASN B CA 1
ATOM 1729 C C . ASN B 1 34 ? 44.243 -10.199 69.670 1.00 28.08 298 ASN B C 1
ATOM 1730 O O . ASN B 1 34 ? 45.056 -10.392 68.762 1.00 28.13 298 ASN B O 1
ATOM 1735 N N . PHE B 1 35 ? 44.214 -10.922 70.780 1.00 28.25 299 PHE B N 1
ATOM 1736 C CA . PHE B 1 35 ? 45.144 -12.003 71.061 1.00 29.42 299 PHE B CA 1
ATOM 1737 C C . PHE B 1 35 ? 44.281 -13.161 71.526 1.00 29.25 299 PHE B C 1
ATOM 1738 O O . PHE B 1 35 ? 43.680 -13.079 72.591 1.00 29.28 299 PHE B O 1
ATOM 1746 N N . VAL B 1 36 ? 44.205 -14.229 70.736 1.00 28.49 300 VAL B N 1
ATOM 1747 C CA . VAL B 1 36 ? 43.367 -15.358 71.116 1.00 30.34 300 VAL B CA 1
ATOM 1748 C C . VAL B 1 36 ? 44.112 -16.677 71.249 1.00 32.28 300 VAL B C 1
ATOM 1749 O O . VAL B 1 36 ? 45.182 -16.873 70.673 1.00 32.64 300 VAL B O 1
ATOM 1753 N N . TYR B 1 37 ? 43.516 -17.582 72.016 1.00 33.43 301 TYR B N 1
ATOM 1754 C CA . TYR B 1 37 ? 44.088 -18.894 72.264 1.00 34.94 301 TYR B CA 1
ATOM 1755 C C . TYR B 1 37 ? 42.912 -19.866 72.318 1.00 35.53 301 TYR B C 1
ATOM 1756 O O . TYR B 1 37 ? 42.047 -19.762 73.186 1.00 36.45 301 TYR B O 1
ATOM 1765 N N . SER B 1 38 ? 42.883 -20.802 71.375 1.00 36.10 302 SER B N 1
ATOM 1766 C CA . SER B 1 38 ? 41.796 -21.770 71.262 1.00 36.71 302 SER B CA 1
ATOM 1767 C C . SER B 1 38 ? 41.964 -23.067 72.033 1.00 37.60 302 SER B C 1
ATOM 1768 O O . SER B 1 38 ? 43.070 -23.427 72.452 1.00 38.02 302 SER B O 1
ATOM 1771 N N . LEU B 1 39 ? 40.845 -23.764 72.222 1.00 38.37 303 LEU B N 1
ATOM 1772 C CA . LEU B 1 39 ? 40.867 -25.063 72.874 1.00 40.01 303 LEU B CA 1
ATOM 1773 C C . LEU B 1 39 ? 41.492 -25.978 71.829 1.00 40.97 303 LEU B C 1
ATOM 1774 O O . LEU B 1 39 ? 41.923 -25.522 70.766 1.00 40.96 303 LEU B O 1
ATOM 1779 N N . PRO B 1 40 ? 41.521 -27.254 72.129 1.00 41.30 304 PRO B N 1
ATOM 1780 C CA . PRO B 1 40 ? 42.110 -28.221 71.192 1.00 41.32 304 PRO B CA 1
ATOM 1781 C C . PRO B 1 40 ? 41.054 -28.911 70.323 1.00 42.07 304 PRO B C 1
ATOM 1782 O O . PRO B 1 40 ? 39.875 -28.887 70.670 1.00 40.85 304 PRO B O 1
ATOM 1786 N N . LEU B 1 41 ? 41.491 -29.469 69.224 1.00 43.63 305 LEU B N 1
ATOM 1787 C CA . LEU B 1 41 ? 40.592 -30.201 68.348 1.00 46.04 305 LEU B CA 1
ATOM 1788 C C . LEU B 1 41 ? 40.359 -31.531 69.073 1.00 49.04 305 LEU B C 1
ATOM 1789 O O . LEU B 1 41 ? 41.276 -32.079 69.685 1.00 49.55 305 LEU B O 1
ATOM 1794 N N . PRO B 1 42 ? 39.131 -32.065 69.029 1.00 51.40 306 PRO B N 1
ATOM 1795 C CA . PRO B 1 42 ? 37.929 -31.557 68.367 1.00 53.00 306 PRO B CA 1
ATOM 1796 C C . PRO B 1 42 ? 37.113 -30.594 69.227 1.00 53.65 306 PRO B C 1
ATOM 1797 O O . PRO B 1 42 ? 36.045 -30.131 68.809 1.00 55.72 306 PRO B O 1
ATOM 1801 N N . TYR B 1 43 ? 37.601 -30.303 70.428 1.00 52.31 307 TYR B N 1
ATOM 1802 C CA . TYR B 1 43 ? 36.883 -29.400 71.321 1.00 50.59 307 TYR B CA 1
ATOM 1803 C C . TYR B 1 43 ? 36.642 -28.065 70.648 1.00 48.84 307 TYR B C 1
ATOM 1804 O O . TYR B 1 43 ? 35.517 -27.574 70.618 1.00 49.47 307 TYR B O 1
ATOM 1813 N N . ALA B 1 44 ? 37.702 -27.484 70.104 1.00 46.54 308 ALA B N 1
ATOM 1814 C CA . ALA B 1 44 ? 37.585 -26.212 69.422 1.00 44.36 308 ALA B CA 1
ATOM 1815 C C . ALA B 1 44 ? 36.624 -26.404 68.260 1.00 42.52 308 ALA B C 1
ATOM 1816 O O . ALA B 1 44 ? 37.047 -26.719 67.158 1.00 43.85 308 ALA B O 1
ATOM 1818 N N . ARG B 1 45 ? 35.332 -26.212 68.512 1.00 40.91 309 ARG B N 1
ATOM 1819 C CA . ARG B 1 45 ? 34.309 -26.382 67.485 1.00 39.10 309 ARG B CA 1
ATOM 1820 C C . ARG B 1 45 ? 33.715 -25.061 67.006 1.00 38.40 309 ARG B C 1
ATOM 1821 O O . ARG B 1 45 ? 32.997 -25.024 66.008 1.00 39.26 309 ARG B O 1
ATOM 1823 N N . SER B 1 46 ? 34.006 -23.980 67.719 1.00 36.86 310 SER B N 1
ATOM 1824 C CA . SER B 1 46 ? 33.503 -22.667 67.341 1.00 35.07 310 SER B CA 1
ATOM 1825 C C . SER B 1 46 ? 34.307 -21.564 68.027 1.00 34.52 310 SER B C 1
ATOM 1826 O O . SER B 1 46 ? 35.212 -21.836 68.825 1.00 33.25 310 SER B O 1
ATOM 1829 N N . THR B 1 47 ? 33.972 -20.317 67.707 1.00 33.08 311 THR B N 1
ATOM 1830 C CA . THR B 1 47 ? 34.665 -19.179 68.283 1.00 33.01 311 THR B CA 1
ATOM 1831 C C . THR B 1 47 ? 34.382 -19.107 69.782 1.00 32.59 311 THR B C 1
ATOM 1832 O O . THR B 1 47 ? 35.104 -18.442 70.531 1.00 31.83 311 THR B O 1
ATOM 1836 N N . LYS B 1 48 ? 33.333 -19.802 70.215 1.00 31.64 312 LYS B N 1
ATOM 1837 C CA . LYS B 1 48 ? 32.972 -19.832 71.631 1.00 31.69 312 LYS B CA 1
ATOM 1838 C C . LYS B 1 48 ? 33.996 -20.678 72.404 1.00 31.26 312 LYS B C 1
ATOM 1839 O O . LYS B 1 48 ? 34.139 -20.537 73.617 1.00 30.19 312 LYS B O 1
ATOM 1841 N N . ASP B 1 49 ? 34.721 -21.532 71.683 1.00 31.55 313 ASP B N 1
ATOM 1842 C CA . ASP B 1 49 ? 35.732 -22.401 72.283 1.00 31.40 313 ASP B CA 1
ATOM 1843 C C . ASP B 1 49 ? 37.134 -21.808 72.237 1.00 30.87 313 ASP B C 1
ATOM 1844 O O . ASP B 1 49 ? 38.121 -22.484 72.523 1.00 28.69 313 ASP B O 1
ATOM 1849 N N . VAL B 1 50 ? 37.200 -20.529 71.889 1.00 31.11 314 VAL B N 1
ATOM 1850 C CA . VAL B 1 50 ? 38.456 -19.801 71.787 1.00 31.60 314 VAL B CA 1
ATOM 1851 C C . VAL B 1 50 ? 38.459 -18.633 72.780 1.00 32.64 314 VAL B C 1
ATOM 1852 O O . VAL B 1 50 ? 37.475 -17.901 72.900 1.00 33.39 314 VAL B O 1
ATOM 1856 N N . ALA B 1 51 ? 39.567 -18.457 73.488 1.00 32.84 315 ALA B N 1
ATOM 1857 C CA . ALA B 1 51 ? 39.667 -17.373 74.455 1.00 33.79 315 ALA B CA 1
ATOM 1858 C C . ALA B 1 51 ? 40.223 -16.098 73.816 1.00 34.38 315 ALA B C 1
ATOM 1859 O O . ALA B 1 51 ? 41.117 -16.148 72.971 1.00 35.24 315 ALA B O 1
ATOM 1861 N N . GLY B 1 52 ? 39.692 -14.954 74.223 1.00 34.54 316 GLY B N 1
ATOM 1862 C CA . GLY B 1 52 ? 40.165 -13.701 73.669 1.00 35.21 316 GLY B CA 1
ATOM 1863 C C . GLY B 1 52 ? 39.969 -12.516 74.597 1.00 35.06 316 GLY B C 1
ATOM 1864 O O . GLY B 1 52 ? 39.317 -12.627 75.640 1.00 36.05 316 GLY B O 1
ATOM 1865 N N . VAL B 1 53 ? 40.541 -11.380 74.207 1.00 32.60 317 VAL B N 1
ATOM 1866 C CA . VAL B 1 53 ? 40.448 -10.154 74.986 1.00 31.86 317 VAL B CA 1
ATOM 1867 C C . VAL B 1 53 ? 39.147 -9.420 74.670 1.00 32.29 317 VAL B C 1
ATOM 1868 O O . VAL B 1 53 ? 38.928 -8.991 73.534 1.00 31.55 317 VAL B O 1
ATOM 1872 N N . LYS B 1 54 ? 38.285 -9.275 75.674 1.00 32.52 318 LYS B N 1
ATOM 1873 C CA . LYS B 1 54 ? 37.015 -8.577 75.481 1.00 31.66 318 LYS B CA 1
ATOM 1874 C C . LYS B 1 54 ? 37.291 -7.089 75.231 1.00 30.65 318 LYS B C 1
ATOM 1875 O O . LYS B 1 54 ? 37.895 -6.412 76.059 1.00 30.31 318 LYS B O 1
ATOM 1881 N N . GLY B 1 55 ? 36.855 -6.587 74.079 1.00 29.51 319 GLY B N 1
ATOM 1882 C CA . GLY B 1 55 ? 37.094 -5.193 73.754 1.00 27.05 319 GLY B CA 1
ATOM 1883 C C . GLY B 1 55 ? 38.510 -5.004 73.238 1.00 26.27 319 GLY B C 1
ATOM 1884 O O . GLY B 1 55 ? 38.974 -3.877 73.052 1.00 24.93 319 GLY B O 1
ATOM 1885 N N . ARG B 1 56 ? 39.193 -6.127 73.016 1.00 25.97 320 ARG B N 1
ATOM 1886 C CA . ARG B 1 56 ? 40.570 -6.160 72.511 1.00 24.76 320 ARG B CA 1
ATOM 1887 C C . ARG B 1 56 ? 41.539 -5.265 73.263 1.00 24.17 320 ARG B C 1
ATOM 1888 O O . ARG B 1 56 ? 41.252 -4.770 74.349 1.00 23.38 320 ARG B O 1
ATOM 1896 N N . ILE B 1 57 ? 42.703 -5.084 72.652 1.00 25.05 321 ILE B N 1
ATOM 1897 C CA . ILE B 1 57 ? 43.762 -4.236 73.173 1.00 25.44 321 ILE B CA 1
ATOM 1898 C C . ILE B 1 57 ? 43.839 -3.098 72.163 1.00 26.21 321 ILE B C 1
ATOM 1899 O O . ILE B 1 57 ? 43.956 -3.334 70.952 1.00 27.63 321 ILE B O 1
ATOM 1904 N N . VAL B 1 58 ? 43.756 -1.867 72.649 1.00 26.75 322 VAL B N 1
ATOM 1905 C CA . VAL B 1 58 ? 43.792 -0.707 71.754 1.00 27.50 322 VAL B CA 1
ATOM 1906 C C . VAL B 1 58 ? 44.870 0.298 72.124 1.00 28.44 322 VAL B C 1
ATOM 1907 O O . VAL B 1 58 ? 45.500 0.191 73.181 1.00 28.67 322 VAL B O 1
ATOM 1911 N N . LYS B 1 59 ? 45.074 1.277 71.249 1.00 31.11 323 LYS B N 1
ATOM 1912 C CA . LYS B 1 59 ? 46.064 2.323 71.504 1.00 33.59 323 LYS B CA 1
ATOM 1913 C C . LYS B 1 59 ? 45.525 3.293 72.555 1.00 33.83 323 LYS B C 1
ATOM 1914 O O . LYS B 1 59 ? 44.414 3.799 72.416 1.00 34.17 323 LYS B O 1
ATOM 1920 N N . TYR B 1 60 ? 46.295 3.541 73.608 1.00 36.16 324 TYR B N 1
ATOM 1921 C CA . TYR B 1 60 ? 45.869 4.486 74.632 1.00 38.90 324 TYR B CA 1
ATOM 1922 C C . TYR B 1 60 ? 46.568 5.797 74.255 1.00 40.03 324 TYR B C 1
ATOM 1923 O O . TYR B 1 60 ? 46.168 6.473 73.301 1.00 41.27 324 TYR B O 1
ATOM 1932 N N . GLY B 1 61 ? 47.615 6.156 74.981 1.00 40.20 325 GLY B N 1
ATOM 1933 C CA . GLY B 1 61 ? 48.328 7.372 74.641 1.00 40.82 325 GLY B CA 1
ATOM 1934 C C . GLY B 1 61 ? 49.493 6.880 73.821 1.00 42.44 325 GLY B C 1
ATOM 1935 O O . GLY B 1 61 ? 49.313 6.397 72.707 1.00 42.42 325 GLY B O 1
ATOM 1936 N N . ASN B 1 62 ? 50.691 6.998 74.374 1.00 44.02 326 ASN B N 1
ATOM 1937 C CA . ASN B 1 62 ? 51.885 6.500 73.709 1.00 44.58 326 ASN B CA 1
ATOM 1938 C C . ASN B 1 62 ? 52.069 5.130 74.337 1.00 42.22 326 ASN B C 1
ATOM 1939 O O . ASN B 1 62 ? 53.150 4.776 74.801 1.00 44.41 326 ASN B O 1
ATOM 1944 N N . SER B 1 63 ? 50.978 4.379 74.378 1.00 37.80 327 SER B N 1
ATOM 1945 C CA . SER B 1 63 ? 50.982 3.045 74.950 1.00 35.32 327 SER B CA 1
ATOM 1946 C C . SER B 1 63 ? 49.720 2.318 74.509 1.00 34.30 327 SER B C 1
ATOM 1947 O O . SER B 1 63 ? 48.839 2.911 73.894 1.00 35.31 327 SER B O 1
ATOM 1950 N N . VAL B 1 64 ? 49.634 1.034 74.822 1.00 32.74 328 VAL B N 1
ATOM 1951 C CA . VAL B 1 64 ? 48.481 0.236 74.437 1.00 31.12 328 VAL B CA 1
ATOM 1952 C C . VAL B 1 64 ? 47.701 -0.149 75.691 1.00 31.87 328 VAL B C 1
ATOM 1953 O O . VAL B 1 64 ? 48.212 -0.023 76.801 1.00 31.94 328 VAL B O 1
ATOM 1957 N N . LYS B 1 65 ? 46.470 -0.619 75.519 1.00 31.68 329 LYS B N 1
ATOM 1958 C CA . LYS B 1 65 ? 45.669 -1.013 76.666 1.00 32.70 329 LYS B CA 1
ATOM 1959 C C . LYS B 1 65 ? 44.605 -2.068 76.369 1.00 33.29 329 LYS B C 1
ATOM 1960 O O . LYS B 1 65 ? 43.861 -1.975 75.393 1.00 34.21 329 LYS B O 1
ATOM 1966 N N . ALA B 1 66 ? 44.551 -3.082 77.225 1.00 32.84 330 ALA B N 1
ATOM 1967 C CA . ALA B 1 66 ? 43.564 -4.142 77.104 1.00 32.03 330 ALA B CA 1
ATOM 1968 C C . ALA B 1 66 ? 42.268 -3.564 77.666 1.00 31.09 330 ALA B C 1
ATOM 1969 O O . ALA B 1 66 ? 42.222 -3.119 78.808 1.00 32.58 330 ALA B O 1
ATOM 1971 N N . VAL B 1 67 ? 41.218 -3.572 76.862 1.00 29.68 331 VAL B N 1
ATOM 1972 C CA . VAL B 1 67 ? 39.938 -3.027 77.280 1.00 28.20 331 VAL B CA 1
ATOM 1973 C C . VAL B 1 67 ? 39.129 -3.915 78.223 1.00 28.67 331 VAL B C 1
ATOM 1974 O O . VAL B 1 67 ? 38.450 -3.414 79.119 1.00 29.46 331 VAL B O 1
ATOM 1978 N N . GLY B 1 68 ? 39.193 -5.226 78.024 1.00 28.87 332 GLY B N 1
ATOM 1979 C CA . GLY B 1 68 ? 38.434 -6.128 78.874 1.00 28.66 332 GLY B CA 1
ATOM 1980 C C . GLY B 1 68 ? 39.256 -7.323 79.304 1.00 28.92 332 GLY B C 1
ATOM 1981 O O . GLY B 1 68 ? 40.428 -7.420 78.943 1.00 28.58 332 GLY B O 1
ATOM 1982 N N . PRO B 1 69 ? 38.676 -8.244 80.091 1.00 28.72 333 PRO B N 1
ATOM 1983 C CA . PRO B 1 69 ? 39.397 -9.433 80.552 1.00 28.51 333 PRO B CA 1
ATOM 1984 C C . PRO B 1 69 ? 39.322 -10.545 79.509 1.00 29.45 333 PRO B C 1
ATOM 1985 O 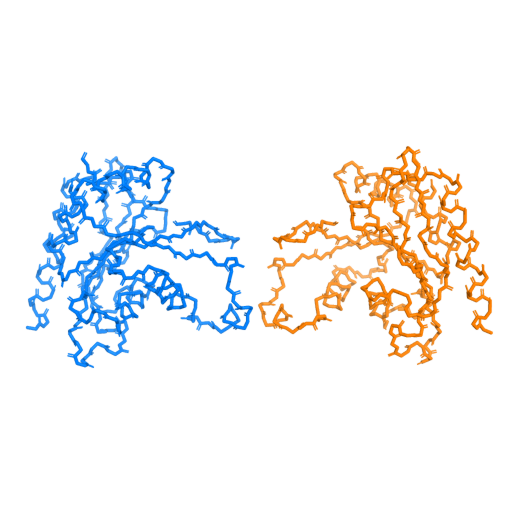O . PRO B 1 69 ? 38.541 -10.462 78.557 1.00 29.78 333 PRO B O 1
ATOM 1989 N N . VAL B 1 70 ? 40.142 -11.574 79.695 1.00 29.02 334 VAL B N 1
ATOM 1990 C CA . VAL B 1 70 ? 40.162 -12.707 78.789 1.00 28.81 334 VAL B CA 1
ATOM 1991 C C . VAL B 1 70 ? 38.934 -13.574 79.052 1.00 30.49 334 VAL B C 1
ATOM 1992 O O . VAL B 1 70 ? 38.643 -13.932 80.198 1.00 33.36 334 VAL B O 1
ATOM 1996 N N . GLU B 1 71 ? 38.203 -13.895 77.992 1.00 31.52 335 GLU B N 1
ATOM 1997 C CA . GLU B 1 71 ? 37.007 -14.719 78.111 1.00 31.19 335 GLU B CA 1
ATOM 1998 C C . GLU B 1 71 ? 36.840 -15.555 76.846 1.00 30.73 335 GLU B C 1
ATOM 1999 O O . GLU B 1 71 ? 37.297 -15.175 75.771 1.00 29.86 335 GLU B O 1
ATOM 2005 N N . PHE B 1 72 ? 36.174 -16.694 76.983 1.00 30.19 336 PHE B N 1
ATOM 2006 C CA . PHE B 1 72 ? 35.942 -17.582 75.856 1.00 28.48 336 PHE B CA 1
ATOM 2007 C C . PHE B 1 72 ? 34.850 -17.011 74.994 1.00 28.03 336 PHE B C 1
ATOM 2008 O O . PHE B 1 72 ? 33.745 -16.737 75.466 1.00 27.94 336 PHE B O 1
ATOM 2016 N N . GLY B 1 73 ? 35.174 -16.822 73.721 1.00 28.47 337 GLY B N 1
ATOM 2017 C CA . GLY B 1 73 ? 34.213 -16.273 72.786 1.00 28.08 337 GLY B CA 1
ATOM 2018 C C . GLY B 1 73 ? 34.397 -14.782 72.589 1.00 27.97 337 GLY B C 1
ATOM 2019 O O . GLY B 1 73 ? 33.748 -14.197 71.727 1.00 30.09 337 GLY B O 1
ATOM 2020 N N . ALA B 1 74 ? 35.268 -14.167 73.385 1.00 26.22 338 ALA B N 1
ATOM 2021 C CA . ALA B 1 74 ? 35.524 -12.736 73.281 1.00 27.52 338 ALA B CA 1
ATOM 2022 C C . ALA B 1 74 ? 35.798 -12.328 71.831 1.00 29.02 338 ALA B C 1
ATOM 2023 O O . ALA B 1 74 ? 35.261 -11.338 71.346 1.00 29.19 338 ALA B O 1
ATOM 2025 N N . SER B 1 75 ? 36.632 -13.099 71.145 1.00 30.59 339 SER B N 1
ATOM 2026 C CA . SER B 1 75 ? 36.955 -12.819 69.757 1.00 33.29 339 SER B CA 1
ATOM 2027 C C . SER B 1 75 ? 35.998 -13.502 68.801 1.00 35.09 339 SER B C 1
ATOM 2028 O O . SER B 1 75 ? 35.263 -14.413 69.173 1.00 36.18 339 SER B O 1
ATOM 2031 N N . ASP B 1 76 ? 36.036 -13.069 67.552 1.00 36.83 340 ASP B N 1
ATOM 2032 C CA . ASP B 1 76 ? 35.174 -13.633 66.534 1.00 38.61 340 ASP B CA 1
ATOM 2033 C C . ASP B 1 76 ? 35.941 -13.807 65.232 1.00 37.84 340 ASP B C 1
ATOM 2034 O O . ASP B 1 76 ? 36.037 -14.905 64.711 1.00 38.68 340 ASP B O 1
ATOM 2039 N N . HIS B 1 77 ? 36.500 -12.715 64.723 1.00 37.68 341 HIS B N 1
ATOM 2040 C CA . HIS B 1 77 ? 37.272 -12.733 63.483 1.00 36.83 341 HIS B CA 1
ATOM 2041 C C . HIS B 1 77 ? 38.591 -13.485 63.661 1.00 35.42 341 HIS B C 1
ATOM 2042 O O . HIS B 1 77 ? 38.860 -14.468 62.965 1.00 32.97 341 HIS B O 1
ATOM 2049 N N . LEU B 1 78 ? 39.414 -13.006 64.591 1.00 32.77 342 LEU B N 1
ATOM 2050 C CA . LEU B 1 78 ? 40.703 -13.628 64.859 1.00 32.10 342 LEU B CA 1
ATOM 2051 C C . LEU B 1 78 ? 40.486 -15.075 65.280 1.00 31.67 342 LEU B C 1
ATOM 2052 O O . LEU B 1 78 ? 41.262 -15.964 64.928 1.00 31.38 342 LEU B O 1
ATOM 2057 N N . ALA B 1 79 ? 39.415 -15.302 66.029 1.00 31.49 343 ALA B N 1
ATOM 2058 C CA . ALA B 1 79 ? 39.073 -16.638 66.482 1.00 31.90 343 ALA B CA 1
ATOM 2059 C C . ALA B 1 79 ? 38.746 -17.547 65.287 1.00 31.96 343 ALA B C 1
ATOM 2060 O O . ALA B 1 79 ? 39.251 -18.661 65.196 1.00 31.98 343 ALA B O 1
ATOM 2062 N N . ARG B 1 80 ? 37.899 -17.081 64.378 1.00 31.14 344 ARG B N 1
ATOM 2063 C CA . ARG B 1 80 ? 37.550 -17.883 63.216 1.00 32.94 344 ARG B CA 1
ATOM 2064 C C . ARG B 1 80 ? 38.797 -18.180 62.386 1.00 31.86 344 ARG B C 1
ATOM 2065 O O . ARG B 1 80 ? 38.915 -19.243 61.783 1.00 31.78 344 ARG B O 1
ATOM 2073 N N . ALA B 1 81 ? 39.718 -17.223 62.357 1.00 30.27 345 ALA B N 1
ATOM 2074 C CA . ALA B 1 81 ? 40.948 -17.355 61.600 1.00 28.95 345 ALA B CA 1
ATOM 2075 C C . ALA B 1 81 ? 41.781 -18.505 62.127 1.00 29.74 345 ALA B C 1
ATOM 2076 O O . ALA B 1 81 ? 42.205 -19.375 61.359 1.00 31.30 345 ALA B O 1
ATOM 2078 N N . VAL B 1 82 ? 42.021 -18.512 63.437 1.00 27.71 346 VAL B N 1
ATOM 2079 C CA . VAL B 1 82 ? 42.823 -19.570 64.038 1.00 26.56 346 VAL B CA 1
ATOM 2080 C C . VAL B 1 82 ? 42.108 -20.920 63.922 1.00 24.45 346 VAL B C 1
ATOM 2081 O O . VAL B 1 82 ? 42.737 -21.967 63.820 1.00 24.45 346 VAL B O 1
ATOM 2085 N N . LEU B 1 83 ? 40.787 -20.885 63.914 1.00 24.55 347 LEU B N 1
ATOM 2086 C CA . LEU B 1 83 ? 40.002 -22.099 63.797 1.00 27.18 347 LEU B CA 1
ATOM 2087 C C . LEU B 1 83 ? 40.258 -22.766 62.455 1.00 29.47 347 LEU B C 1
ATOM 2088 O O . LEU B 1 83 ? 40.428 -23.988 62.372 1.00 30.66 347 LEU B O 1
ATOM 2093 N N . THR B 1 84 ? 40.273 -21.947 61.404 1.00 29.63 348 THR B N 1
ATOM 2094 C CA . THR B 1 84 ? 40.509 -22.425 60.054 1.00 29.45 348 THR B CA 1
ATOM 2095 C C . THR B 1 84 ? 41.945 -22.909 59.947 1.00 29.56 348 THR B C 1
ATOM 2096 O O . THR B 1 84 ? 42.226 -23.967 59.388 1.00 29.92 348 THR B O 1
ATOM 2100 N N . TYR B 1 85 ? 42.847 -22.114 60.500 1.00 29.71 349 TYR B N 1
ATOM 2101 C CA . TYR B 1 85 ? 44.271 -22.409 60.482 1.00 31.06 349 TYR B CA 1
ATOM 2102 C C . TYR B 1 85 ? 44.597 -23.745 61.167 1.00 32.43 349 TYR B C 1
ATOM 2103 O O . TYR B 1 85 ? 45.575 -24.412 60.826 1.00 32.77 349 TYR B O 1
ATOM 2120 N N . ARG B 1 87 ? 42.832 -26.413 60.997 1.00 36.41 351 ARG B N 1
ATOM 2121 C CA . ARG B 1 87 ? 42.445 -27.544 60.175 1.00 38.43 351 ARG B CA 1
ATOM 2122 C C . ARG B 1 87 ? 43.704 -28.051 59.483 1.00 38.66 351 ARG B C 1
ATOM 2123 O O . ARG B 1 87 ? 43.821 -29.234 59.177 1.00 39.63 351 ARG B O 1
ATOM 2131 N N . PHE B 1 88 ? 44.651 -27.146 59.263 1.00 38.46 352 PHE B N 1
ATOM 2132 C CA . PHE B 1 88 ? 45.905 -27.475 58.603 1.00 38.37 352 PHE B CA 1
ATOM 2133 C C . PHE B 1 88 ? 47.066 -27.684 59.563 1.00 38.69 352 PHE B C 1
ATOM 2134 O O . PHE B 1 88 ? 48.010 -28.400 59.243 1.00 40.65 352 PHE B O 1
ATOM 2142 N N . TYR B 1 89 ? 47.019 -27.035 60.722 1.00 38.58 353 TYR B N 1
ATOM 2143 C CA . TYR B 1 89 ? 48.080 -27.171 61.718 1.00 39.23 353 TYR B CA 1
ATOM 2144 C C . TYR B 1 89 ? 47.443 -27.120 63.110 1.00 40.43 353 TYR B C 1
ATOM 2145 O O . TYR B 1 89 ? 47.556 -26.127 63.835 1.00 40.85 353 TYR B O 1
ATOM 2154 N N . PRO B 1 90 ? 46.768 -28.214 63.497 1.00 41.19 354 PRO B N 1
ATOM 2155 C CA . PRO B 1 90 ? 46.049 -28.453 64.754 1.00 42.55 354 PRO B CA 1
ATOM 2156 C C . PRO B 1 90 ? 46.686 -27.963 66.043 1.00 43.15 354 PRO B C 1
ATOM 2157 O O . PRO B 1 90 ? 45.983 -27.652 67.008 1.00 44.18 354 PRO B O 1
ATOM 2161 N N . GLU B 1 91 ? 48.009 -27.893 66.067 1.00 43.84 355 GLU B N 1
ATOM 2162 C CA . GLU B 1 91 ? 48.695 -27.472 67.276 1.00 44.06 355 GLU B CA 1
ATOM 2163 C C . GLU B 1 91 ? 48.857 -25.962 67.390 1.00 42.21 355 GLU B C 1
ATOM 2164 O O . GLU B 1 91 ? 49.273 -25.455 68.430 1.00 41.13 355 GLU B O 1
ATOM 2170 N N . TYR B 1 92 ? 48.528 -25.241 66.325 1.00 40.45 356 TYR B N 1
ATOM 2171 C CA . TYR B 1 92 ? 48.644 -23.788 66.346 1.00 38.50 356 TYR B CA 1
ATOM 2172 C C . TYR B 1 92 ? 47.317 -23.184 66.725 1.00 37.44 356 TYR B C 1
ATOM 2173 O O . TYR B 1 92 ? 46.517 -22.807 65.875 1.00 36.95 356 TYR B O 1
ATOM 2182 N N . ARG B 1 93 ? 47.108 -23.087 68.031 1.00 37.58 357 ARG B N 1
ATOM 2183 C CA . ARG B 1 93 ? 45.861 -22.591 68.579 1.00 36.99 357 ARG B CA 1
ATOM 2184 C C . ARG B 1 93 ? 45.895 -21.143 69.038 1.00 36.13 357 ARG B C 1
ATOM 2185 O O . ARG B 1 93 ? 44.895 -20.622 69.523 1.00 35.34 357 ARG B O 1
ATOM 2193 N N . SER B 1 94 ? 47.040 -20.490 68.879 1.00 34.89 358 SER B N 1
ATOM 2194 C CA . SER B 1 94 ? 47.163 -19.102 69.291 1.00 34.50 358 SER B CA 1
ATOM 2195 C C . SER B 1 94 ? 47.546 -18.173 68.137 1.00 33.63 358 SER B C 1
ATOM 2196 O O . SER B 1 94 ? 48.342 -18.528 67.264 1.00 33.28 358 SER B O 1
ATOM 2199 N N . ALA B 1 95 ? 46.973 -16.975 68.150 1.00 31.84 359 ALA B N 1
ATOM 2200 C CA . ALA B 1 95 ? 47.240 -15.993 67.109 1.00 32.11 359 ALA B CA 1
ATOM 2201 C C . ALA B 1 95 ? 46.992 -14.560 67.577 1.00 30.86 359 ALA B C 1
ATOM 2202 O O . ALA B 1 95 ? 46.314 -14.311 68.578 1.00 30.40 359 ALA B O 1
ATOM 2204 N N . ILE B 1 96 ? 47.556 -13.623 66.828 1.00 29.45 360 ILE B N 1
ATOM 2205 C CA . ILE B 1 96 ? 47.410 -12.208 67.125 1.00 27.86 360 ILE B CA 1
ATOM 2206 C C . ILE B 1 96 ? 47.375 -11.466 65.791 1.00 25.72 360 ILE B C 1
ATOM 2207 O O . ILE B 1 96 ? 47.976 -11.907 64.810 1.00 23.86 360 ILE B O 1
ATOM 2212 N N . ASN B 1 97 ? 46.655 -10.352 65.759 1.00 24.57 361 ASN B N 1
ATOM 2213 C CA . ASN B 1 97 ? 46.542 -9.545 64.555 1.00 23.52 361 ASN B CA 1
ATOM 2214 C C . ASN B 1 97 ? 47.157 -8.183 64.837 1.00 22.84 361 ASN B C 1
ATOM 2215 O O . ASN B 1 97 ? 46.789 -7.520 65.803 1.00 22.60 361 ASN B O 1
ATOM 2220 N N . ILE B 1 98 ? 48.098 -7.765 64.000 1.00 24.00 362 ILE B N 1
ATOM 2221 C CA . ILE B 1 98 ? 48.744 -6.475 64.198 1.00 25.78 362 ILE B CA 1
ATOM 2222 C C . ILE B 1 98 ? 48.688 -5.547 62.998 1.00 26.90 362 ILE B C 1
ATOM 2223 O O . ILE B 1 98 ? 48.468 -5.976 61.871 1.00 26.10 362 ILE B O 1
ATOM 2228 N N . ARG B 1 99 ? 48.903 -4.262 63.266 1.00 29.38 363 ARG B N 1
ATOM 2229 C CA . ARG B 1 99 ? 48.882 -3.221 62.245 1.00 31.66 363 ARG B CA 1
ATOM 2230 C C . ARG B 1 99 ? 49.799 -3.531 61.049 1.00 33.66 363 ARG B C 1
ATOM 2231 O O . ARG B 1 99 ? 50.904 -4.056 61.209 1.00 33.97 363 ARG B O 1
ATOM 2239 N N . TYR B 1 100 ? 49.327 -3.205 59.850 1.00 35.40 364 TYR B N 1
ATOM 2240 C CA . TYR B 1 100 ? 50.095 -3.425 58.633 1.00 35.44 364 TYR B CA 1
ATOM 2241 C C . TYR B 1 100 ? 50.702 -2.114 58.141 1.00 37.05 364 TYR B C 1
ATOM 2242 O O . TYR B 1 100 ? 50.154 -1.039 58.383 1.00 37.20 364 TYR B O 1
ATOM 2251 N N . SER B 1 101 ? 51.833 -2.212 57.449 1.00 37.85 365 SER B N 1
ATOM 2252 C CA . SER B 1 101 ? 52.504 -1.050 56.874 1.00 39.09 365 SER B CA 1
ATOM 2253 C C . SER B 1 101 ? 53.746 -1.560 56.155 1.00 41.65 365 SER B C 1
ATOM 2254 O O . SER B 1 101 ? 54.334 -2.564 56.560 1.00 42.80 365 SER B O 1
ATOM 2257 N N . ARG B 1 102 ? 54.136 -0.884 55.080 1.00 43.77 366 ARG B N 1
ATOM 2258 C CA . ARG B 1 102 ? 55.300 -1.312 54.317 1.00 46.22 366 ARG B CA 1
ATOM 2259 C C . ARG B 1 102 ? 56.480 -1.516 55.248 1.00 46.34 366 ARG B C 1
ATOM 2260 O O . ARG B 1 102 ? 57.180 -2.526 55.171 1.00 47.77 366 ARG B O 1
ATOM 2268 N N . GLU B 1 103 ? 56.693 -0.560 56.142 1.00 45.88 367 GLU B N 1
ATOM 2269 C CA . GLU B 1 103 ? 57.799 -0.656 57.079 1.00 46.22 367 GLU B CA 1
ATOM 2270 C C . GLU B 1 103 ? 57.708 -1.892 57.972 1.00 44.23 367 GLU B C 1
ATOM 2271 O O . GLU B 1 103 ? 58.692 -2.608 58.145 1.00 44.03 367 GLU B O 1
ATOM 2277 N N . ILE B 1 104 ? 56.529 -2.147 58.529 1.00 41.58 368 ILE B N 1
ATOM 2278 C CA . ILE B 1 104 ? 56.346 -3.295 59.404 1.00 39.98 368 ILE B CA 1
ATOM 2279 C C . ILE B 1 104 ? 56.502 -4.615 58.670 1.00 40.61 368 ILE B C 1
ATOM 2280 O O . ILE B 1 104 ? 57.223 -5.506 59.120 1.00 40.94 368 ILE B O 1
ATOM 2285 N N . ILE B 1 105 ? 55.822 -4.735 57.538 1.00 40.45 369 ILE B N 1
ATOM 2286 C CA . ILE B 1 105 ? 55.870 -5.957 56.758 1.00 42.38 369 ILE B CA 1
ATOM 2287 C C . ILE B 1 105 ? 57.266 -6.302 56.233 1.00 44.59 369 ILE B C 1
ATOM 2288 O O . ILE B 1 105 ? 57.624 -7.480 56.143 1.00 44.98 369 ILE B O 1
ATOM 2293 N N . GLU B 1 106 ? 58.054 -5.293 55.876 1.00 45.98 370 GLU B N 1
ATOM 2294 C CA . GLU B 1 106 ? 59.398 -5.563 55.388 1.00 48.58 370 GLU B CA 1
ATOM 2295 C C . GLU B 1 106 ? 60.235 -6.100 56.551 1.00 48.53 370 GLU B C 1
ATOM 2296 O O . GLU B 1 106 ? 61.014 -7.047 56.393 1.00 48.52 370 GLU B O 1
ATOM 2302 N N . GLU B 1 107 ? 60.062 -5.490 57.718 1.00 48.06 371 GLU B N 1
ATOM 2303 C CA . GLU B 1 107 ? 60.764 -5.927 58.913 1.00 48.50 371 GLU B CA 1
ATOM 2304 C C . GLU B 1 107 ? 60.473 -7.406 59.120 1.00 47.22 371 GLU B C 1
ATOM 2305 O O . GLU B 1 107 ? 61.379 -8.207 59.359 1.00 47.31 371 GLU B O 1
ATOM 2311 N N . ILE B 1 108 ? 59.197 -7.761 59.031 1.00 45.20 372 ILE B N 1
ATOM 2312 C CA . ILE B 1 108 ? 58.783 -9.143 59.214 1.00 43.48 372 ILE B CA 1
ATOM 2313 C C . ILE B 1 108 ? 59.467 -10.060 58.220 1.00 42.13 372 ILE B C 1
ATOM 2314 O O . ILE B 1 108 ? 59.832 -11.176 58.562 1.00 40.96 372 ILE B O 1
ATOM 2319 N N . ILE B 1 109 ? 59.629 -9.591 56.989 1.00 42.51 373 ILE B N 1
ATOM 2320 C CA . ILE B 1 109 ? 60.276 -10.390 55.958 1.00 44.23 373 ILE B CA 1
ATOM 2321 C C . ILE B 1 109 ? 61.712 -10.659 56.381 1.00 44.85 373 ILE B C 1
ATOM 2322 O O . ILE B 1 109 ? 62.131 -11.813 56.531 1.00 43.68 373 ILE B O 1
ATOM 2327 N N . GLU B 1 110 ? 62.466 -9.580 56.560 1.00 45.35 374 GLU B N 1
ATOM 2328 C CA . GLU B 1 110 ? 63.844 -9.686 57.002 1.00 46.57 374 GLU B CA 1
ATOM 2329 C C . GLU B 1 110 ? 63.911 -10.730 58.111 1.00 45.24 374 GLU B C 1
ATOM 2330 O O . GLU B 1 110 ? 64.517 -11.789 57.951 1.00 45.41 374 GLU B O 1
ATOM 2336 N N . ILE B 1 111 ? 63.271 -10.422 59.234 1.00 43.88 375 ILE B N 1
ATOM 2337 C CA . ILE B 1 111 ? 63.253 -11.331 60.368 1.00 42.70 375 ILE B CA 1
ATOM 2338 C C . ILE B 1 111 ? 62.862 -12.742 59.950 1.00 41.98 375 ILE B C 1
ATOM 2339 O O . ILE B 1 111 ? 63.433 -13.712 60.436 1.00 41.65 375 ILE B O 1
ATOM 2344 N N . ALA B 1 112 ? 61.886 -12.858 59.056 1.00 41.55 376 ALA B N 1
ATOM 2345 C CA . ALA B 1 112 ? 61.460 -14.173 58.598 1.00 40.99 376 ALA B CA 1
ATOM 2346 C C . ALA B 1 112 ? 62.694 -14.878 58.038 1.00 41.18 376 ALA B C 1
ATOM 2347 O O . ALA B 1 112 ? 62.994 -16.009 58.412 1.00 39.98 376 ALA B O 1
ATOM 2349 N N . GLN B 1 113 ? 63.414 -14.189 57.156 1.00 42.00 377 GLN B N 1
ATOM 2350 C CA . GLN B 1 113 ? 64.618 -14.741 56.543 1.00 44.27 377 GLN B CA 1
ATOM 2351 C C . GLN B 1 113 ? 65.705 -15.002 57.594 1.00 45.69 377 GLN B C 1
ATOM 2352 O O . GLN B 1 113 ? 66.261 -16.109 57.677 1.00 44.49 377 GLN B O 1
ATOM 2354 N N . GLU B 1 114 ? 65.984 -13.974 58.397 1.00 47.16 378 GLU B N 1
ATOM 2355 C CA . GLU B 1 114 ? 66.995 -14.017 59.463 1.00 48.83 378 GLU B CA 1
ATOM 2356 C C . GLU B 1 114 ? 66.674 -14.994 60.606 1.00 48.73 378 GLU B C 1
ATOM 2357 O O . GLU B 1 114 ? 67.493 -15.177 61.508 1.00 49.21 378 GLU B O 1
ATOM 2363 N N . ARG B 1 115 ? 65.491 -15.609 60.578 1.00 48.33 379 ARG B N 1
ATOM 2364 C CA . ARG B 1 115 ? 65.071 -16.534 61.639 1.00 47.45 379 ARG B CA 1
ATOM 2365 C C . ARG B 1 115 ? 64.392 -17.794 61.122 1.00 48.11 379 ARG B C 1
ATOM 2366 O O . ARG B 1 115 ? 63.787 -18.542 61.901 1.00 48.40 379 ARG B O 1
ATOM 2374 N N . GLY B 1 116 ? 64.482 -18.019 59.815 1.00 47.87 380 GLY B N 1
ATOM 2375 C CA . GLY B 1 116 ? 63.877 -19.196 59.222 1.00 47.12 380 GLY B CA 1
ATOM 2376 C C . GLY B 1 116 ? 62.393 -19.348 59.487 1.00 46.90 380 GLY B C 1
ATOM 2377 O O . GLY B 1 116 ? 61.936 -20.423 59.853 1.00 47.21 380 GLY B O 1
ATOM 2378 N N . PHE B 1 117 ? 61.643 -18.266 59.311 1.00 47.73 381 PHE B N 1
ATOM 2379 C CA . PHE B 1 117 ? 60.193 -18.275 59.502 1.00 47.41 381 PHE B CA 1
ATOM 2380 C C . PHE B 1 117 ? 59.553 -18.023 58.152 1.00 45.28 381 PHE B C 1
ATOM 2381 O O . PHE B 1 117 ? 60.130 -17.340 57.303 1.00 44.96 381 PHE B O 1
ATOM 2389 N N . LYS B 1 118 ? 58.360 -18.566 57.949 1.00 43.05 382 LYS B N 1
ATOM 2390 C CA . LYS B 1 118 ? 57.676 -18.383 56.675 1.00 41.44 382 LYS B CA 1
ATOM 2391 C C . LYS B 1 118 ? 56.504 -17.414 56.732 1.00 39.11 382 LYS B C 1
ATOM 2392 O O . LYS B 1 118 ? 55.776 -17.362 57.722 1.00 39.48 382 LYS B O 1
ATOM 2398 N N . VAL B 1 119 ? 56.336 -16.639 55.664 1.00 36.51 383 VAL B N 1
ATOM 2399 C CA . VAL B 1 119 ? 55.253 -15.671 55.594 1.00 34.93 383 VAL B CA 1
ATOM 2400 C C . VAL B 1 119 ? 54.446 -15.836 54.314 1.00 33.21 383 VAL B C 1
ATOM 2401 O O . VAL B 1 119 ? 55.002 -16.047 53.245 1.00 34.13 383 VAL B O 1
ATOM 2405 N N . SER B 1 120 ? 53.129 -15.750 54.428 1.00 31.27 384 SER B N 1
ATOM 2406 C CA . SER B 1 120 ? 52.266 -15.871 53.268 1.00 29.46 384 SER B CA 1
ATOM 2407 C C . SER B 1 120 ? 51.205 -14.768 53.302 1.00 31.01 384 SER B C 1
ATOM 2408 O O . SER B 1 120 ? 51.227 -13.900 54.184 1.00 29.59 384 SER B O 1
ATOM 2411 N N . PHE B 1 121 ? 50.273 -14.804 52.352 1.00 31.58 385 PHE B N 1
ATOM 2412 C CA . PHE B 1 121 ? 49.241 -13.779 52.283 1.00 32.02 385 PHE B CA 1
ATOM 2413 C C . PHE B 1 121 ? 48.060 -14.225 51.426 1.00 31.75 385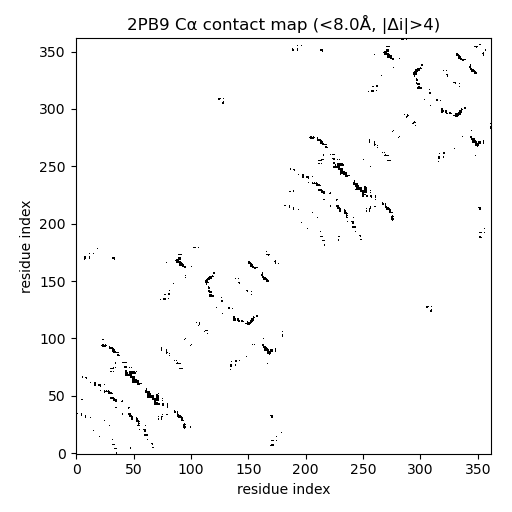 PHE B C 1
ATOM 2414 O O . PHE B 1 121 ? 48.051 -15.329 50.881 1.00 32.20 385 PHE B O 1
ATOM 2422 N N . TYR B 1 122 ? 47.060 -13.356 51.330 1.00 31.09 386 TYR B N 1
ATOM 2423 C CA . TYR B 1 122 ? 45.887 -13.609 50.506 1.00 31.24 386 TYR B CA 1
ATOM 2424 C C . TYR B 1 122 ? 45.400 -12.250 50.022 1.00 30.47 386 TYR B C 1
ATOM 2425 O O . TYR B 1 122 ? 45.801 -11.211 50.563 1.00 28.68 386 TYR B O 1
ATOM 2434 N N . ASP B 1 123 ? 44.563 -12.248 48.994 1.00 30.45 387 ASP B N 1
ATOM 2435 C CA . ASP B 1 123 ? 44.086 -10.989 48.440 1.00 33.26 387 ASP B CA 1
ATOM 2436 C C . ASP B 1 123 ? 42.596 -11.034 48.129 1.00 34.20 387 ASP B C 1
ATOM 2437 O O . ASP B 1 123 ? 42.149 -11.796 47.267 1.00 33.20 387 ASP B O 1
ATOM 2442 N N . ARG B 1 124 ? 41.839 -10.197 48.829 1.00 36.18 388 ARG B N 1
ATOM 2443 C CA . ARG B 1 124 ? 40.398 -10.144 48.654 1.00 39.66 388 ARG B CA 1
ATOM 2444 C C . ARG B 1 124 ? 40.004 -9.785 47.230 1.00 39.68 388 ARG B C 1
ATOM 2445 O O . ARG B 1 124 ? 38.843 -9.909 46.856 1.00 39.76 388 ARG B O 1
ATOM 2453 N N . ARG B 1 125 ? 40.968 -9.339 46.433 1.00 40.71 389 ARG B N 1
ATOM 2454 C CA . ARG B 1 125 ? 40.680 -9.006 45.044 1.00 41.07 389 ARG B CA 1
ATOM 2455 C C . ARG B 1 125 ? 40.611 -10.288 44.222 1.00 40.57 389 ARG B C 1
ATOM 2456 O O . ARG B 1 125 ? 39.864 -10.363 43.256 1.00 42.13 389 ARG B O 1
ATOM 2464 N N . GLU B 1 126 ? 41.387 -11.294 44.608 1.00 40.13 390 GLU B N 1
ATOM 2465 C CA . GLU B 1 126 ? 41.388 -12.562 43.886 1.00 41.19 390 GLU B CA 1
ATOM 2466 C C . GLU B 1 126 ? 40.313 -13.485 44.462 1.00 40.60 390 GLU B C 1
ATOM 2467 O O . GLU B 1 126 ? 40.238 -14.663 44.123 1.00 39.69 390 GLU B O 1
ATOM 2473 N N . GLU B 1 127 ? 39.477 -12.926 45.332 1.00 40.73 391 GLU B N 1
ATOM 2474 C CA . GLU B 1 127 ? 38.392 -13.668 45.967 1.00 41.72 391 GLU B CA 1
ATOM 2475 C C . GLU B 1 127 ? 37.164 -13.700 45.057 1.00 43.19 391 GLU B C 1
ATOM 2476 O O . GLU B 1 127 ? 36.644 -12.653 44.663 1.00 43.78 391 GLU B O 1
ATOM 2482 N N . PRO B 1 128 ? 36.692 -14.905 44.699 1.00 43.73 392 PRO B N 1
ATOM 2483 C CA . PRO B 1 128 ? 35.514 -14.979 43.838 1.00 44.86 392 PRO B CA 1
ATOM 2484 C C . PRO B 1 128 ? 34.338 -14.271 44.488 1.00 46.04 392 PRO B C 1
ATOM 2485 O O . PRO B 1 128 ? 34.145 -14.336 45.706 1.00 47.27 392 PRO B O 1
ATOM 2489 N N . GLU B 1 129 ? 33.568 -13.580 43.657 1.00 47.45 393 GLU B N 1
ATOM 2490 C CA . GLU B 1 129 ? 32.410 -12.824 44.103 1.00 47.63 393 GLU B CA 1
ATOM 2491 C C . GLU B 1 129 ? 31.451 -13.697 44.915 1.00 46.86 393 GLU B C 1
ATOM 2492 O O . GLU B 1 129 ? 30.876 -13.245 45.904 1.00 47.39 393 GLU B O 1
ATOM 2498 N N . GLU B 1 130 ? 31.289 -14.950 44.495 1.00 45.36 394 GLU B N 1
ATOM 2499 C CA . GLU B 1 130 ? 30.403 -15.883 45.182 1.00 44.75 394 GLU B CA 1
ATOM 2500 C C . GLU B 1 130 ? 30.718 -15.964 46.679 1.00 44.71 394 GLU B C 1
ATOM 2501 O O . GLU B 1 130 ? 29.818 -15.878 47.523 1.00 44.28 394 GLU B O 1
ATOM 2503 N N . ILE B 1 131 ? 31.999 -16.122 47.003 1.00 43.78 395 ILE B N 1
ATOM 2504 C CA . ILE B 1 131 ? 32.432 -16.227 48.391 1.00 41.51 395 ILE B CA 1
ATOM 2505 C C . ILE B 1 131 ? 32.251 -14.926 49.163 1.00 41.82 395 ILE B C 1
ATOM 2506 O O . ILE B 1 131 ? 31.965 -14.951 50.361 1.00 41.55 395 ILE B O 1
ATOM 2511 N N . LYS B 1 132 ? 32.415 -13.791 48.490 1.00 42.03 396 LYS B N 1
ATOM 2512 C CA . LYS B 1 132 ? 32.250 -12.503 49.165 1.00 43.36 396 LYS B CA 1
ATOM 2513 C C . LYS B 1 132 ? 30.794 -12.311 49.578 1.00 44.38 396 LYS B C 1
ATOM 2514 O O . LYS B 1 132 ? 30.480 -11.525 50.486 1.00 43.73 396 LYS B O 1
ATOM 2520 N N . ALA B 1 133 ? 29.911 -13.043 48.904 1.00 45.83 397 ALA B N 1
ATOM 2521 C CA . ALA B 1 133 ? 28.478 -12.966 49.160 1.00 46.76 397 ALA B CA 1
ATOM 2522 C C . ALA B 1 133 ? 28.049 -13.641 50.462 1.00 47.93 397 ALA B C 1
ATOM 2523 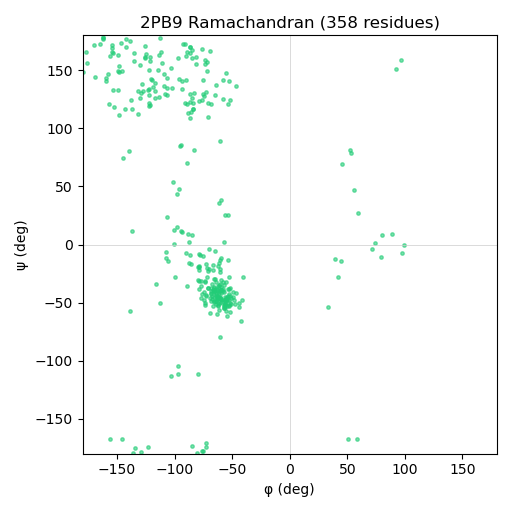O O . ALA B 1 133 ? 27.095 -13.194 51.100 1.00 48.56 397 ALA B O 1
ATOM 2525 N N . LYS B 1 134 ? 28.747 -14.708 50.856 1.00 48.73 398 LYS B N 1
ATOM 2526 C CA . LYS B 1 134 ? 28.422 -15.440 52.089 1.00 49.79 398 LYS B CA 1
ATOM 2527 C C . LYS B 1 134 ? 29.108 -14.845 53.321 1.00 50.44 398 LYS B C 1
ATOM 2528 O O . LYS B 1 134 ? 30.321 -14.970 53.477 1.00 51.37 398 LYS B O 1
ATOM 2530 N N . GLU B 1 135 ? 28.331 -14.209 54.197 1.00 50.55 399 GLU B N 1
ATOM 2531 C CA . GLU B 1 135 ? 28.878 -13.589 55.407 1.00 51.26 399 GLU B CA 1
ATOM 2532 C C . GLU B 1 135 ? 29.847 -14.496 56.174 1.00 51.76 399 GLU B C 1
ATOM 2533 O O . GLU B 1 135 ? 29.586 -15.688 56.351 1.00 52.53 399 GLU B O 1
ATOM 2535 N N . GLY B 1 136 ? 30.968 -13.921 56.614 1.00 51.71 400 GLY B N 1
ATOM 2536 C CA . GLY B 1 136 ? 31.966 -14.664 57.373 1.00 49.56 400 GLY B CA 1
ATOM 2537 C C . GLY B 1 136 ? 32.583 -15.872 56.693 1.00 48.18 400 GLY B C 1
ATOM 2538 O O . GLY B 1 136 ? 33.021 -16.808 57.359 1.00 49.02 400 GLY B O 1
ATOM 2539 N N . ALA B 1 137 ? 32.621 -15.859 55.368 1.00 46.62 401 ALA B N 1
ATOM 2540 C CA . ALA B 1 137 ? 33.192 -16.965 54.610 1.00 44.34 401 ALA B CA 1
ATOM 2541 C C . ALA B 1 137 ? 34.518 -16.495 54.044 1.00 42.42 401 ALA B C 1
ATOM 2542 O O . ALA B 1 137 ? 35.279 -17.265 53.458 1.00 42.98 401 ALA B O 1
ATOM 2544 N N . THR B 1 138 ? 34.787 -15.214 54.237 1.00 40.38 402 THR B N 1
ATOM 2545 C CA . THR B 1 138 ? 35.999 -14.609 53.733 1.00 39.29 402 THR B CA 1
ATOM 2546 C C . THR B 1 138 ? 37.223 -14.950 54.561 1.00 38.89 402 THR B C 1
ATOM 2547 O O . THR B 1 138 ? 38.264 -15.295 54.008 1.00 39.51 402 THR B O 1
ATOM 2551 N N . ILE B 1 139 ? 37.105 -14.851 55.882 1.00 37.52 403 ILE B N 1
ATOM 2552 C CA . ILE B 1 139 ? 38.228 -15.161 56.754 1.00 35.59 403 ILE B CA 1
ATOM 2553 C C . ILE B 1 139 ? 38.699 -16.588 56.472 1.00 33.63 403 ILE B C 1
ATOM 2554 O O . ILE B 1 139 ? 39.889 -16.829 56.248 1.00 32.03 403 ILE B O 1
ATOM 2559 N N . PRO B 1 140 ? 37.771 -17.558 56.487 1.00 31.75 404 PRO B N 1
ATOM 2560 C CA . PRO B 1 140 ? 38.161 -18.944 56.214 1.00 30.55 404 PRO B CA 1
ATOM 2561 C C . PRO B 1 140 ? 38.868 -19.018 54.859 1.00 28.87 404 PRO B C 1
ATOM 2562 O O . PRO B 1 140 ? 39.934 -19.632 54.723 1.00 28.40 404 PRO B O 1
ATOM 2566 N N . TRP B 1 141 ? 38.276 -18.366 53.863 1.00 27.52 405 TRP B N 1
ATOM 2567 C CA . TRP B 1 141 ? 38.862 -18.331 52.525 1.00 26.32 405 TRP B CA 1
ATOM 2568 C C . TRP B 1 141 ? 40.310 -17.820 52.572 1.00 26.12 405 TRP B C 1
ATOM 2569 O O . TRP B 1 141 ? 41.223 -18.462 52.054 1.00 26.83 405 TRP B O 1
ATOM 2580 N N . GLY B 1 142 ? 40.506 -16.660 53.191 1.00 23.89 406 GLY B N 1
ATOM 2581 C CA . GLY B 1 142 ? 41.827 -16.086 53.281 1.00 24.10 406 GLY B CA 1
ATOM 2582 C C . GLY B 1 142 ? 42.857 -17.045 53.835 1.00 26.64 406 GLY B C 1
ATOM 2583 O O . GLY B 1 142 ? 43.861 -17.342 53.175 1.00 26.70 406 GLY B O 1
ATOM 2584 N N . ILE B 1 143 ? 42.605 -17.540 55.045 1.00 28.31 407 ILE B N 1
ATOM 2585 C CA . ILE B 1 143 ? 43.528 -18.451 55.703 1.00 28.01 407 ILE B CA 1
ATOM 2586 C C . ILE B 1 143 ? 43.824 -19.649 54.812 1.00 30.19 407 ILE B C 1
ATOM 2587 O O . ILE B 1 143 ? 44.991 -20.019 54.641 1.00 30.55 407 ILE B O 1
ATOM 2592 N N . GLU B 1 144 ? 42.783 -20.258 54.243 1.00 30.26 408 GLU B N 1
ATOM 2593 C CA . GLU B 1 144 ? 42.999 -21.415 53.380 1.00 32.02 408 GLU B CA 1
ATOM 2594 C C . GLU B 1 144 ? 43.864 -21.019 52.192 1.00 31.91 408 GLU B C 1
ATOM 2595 O O . GLU B 1 144 ? 44.831 -21.703 51.859 1.00 32.15 408 GLU B O 1
ATOM 2601 N N . THR B 1 145 ? 43.520 -19.901 51.566 1.00 31.66 409 THR B N 1
ATOM 2602 C CA . THR B 1 145 ? 44.265 -19.411 50.411 1.00 32.37 409 THR B CA 1
ATOM 2603 C C . THR B 1 145 ? 45.753 -19.220 50.715 1.00 33.08 409 THR B C 1
ATOM 2604 O O . THR B 1 145 ? 46.608 -19.727 49.993 1.00 33.13 409 THR B O 1
ATOM 2608 N N . ALA B 1 146 ? 46.053 -18.486 51.784 1.00 33.45 410 ALA B N 1
ATOM 2609 C CA . ALA B 1 146 ? 47.431 -18.219 52.177 1.00 33.78 410 ALA B CA 1
ATOM 2610 C C . ALA B 1 146 ? 48.224 -19.484 52.502 1.00 35.24 410 ALA B C 1
ATOM 2611 O O . ALA B 1 146 ? 49.406 -19.596 52.159 1.00 35.20 410 ALA B O 1
ATOM 2613 N N . ILE B 1 147 ? 47.580 -20.430 53.176 1.00 36.37 411 ILE B N 1
ATOM 2614 C CA . ILE B 1 147 ? 48.250 -21.667 53.549 1.00 37.93 411 ILE B CA 1
ATOM 2615 C C . ILE B 1 147 ? 48.572 -22.524 52.340 1.00 39.26 411 ILE B C 1
ATOM 2616 O O . ILE B 1 147 ? 49.619 -23.173 52.297 1.00 40.21 411 ILE B O 1
ATOM 2621 N N . LYS B 1 148 ? 47.675 -22.533 51.363 1.00 39.68 412 LYS B N 1
ATOM 2622 C CA . LYS B 1 148 ? 47.897 -23.332 50.169 1.00 40.69 412 LYS B CA 1
ATOM 2623 C C . LYS B 1 148 ? 48.849 -22.669 49.187 1.00 41.49 412 LYS B C 1
ATOM 2624 O O . LYS B 1 148 ? 49.430 -23.336 48.328 1.00 41.95 412 LYS B O 1
ATOM 2630 N N . ARG B 1 149 ? 49.023 -21.359 49.315 1.00 42.32 413 ARG B N 1
ATOM 2631 C CA . ARG B 1 149 ? 49.921 -20.639 48.417 1.00 42.39 413 ARG B CA 1
ATOM 2632 C C . ARG B 1 149 ? 51.371 -21.146 48.517 1.00 42.06 413 ARG B C 1
ATOM 2633 O O . ARG B 1 149 ? 52.139 -20.979 47.575 1.00 41.37 413 ARG B O 1
ATOM 2641 N N . ILE B 1 150 ? 51.732 -21.756 49.651 1.00 41.86 414 ILE B N 1
ATOM 2642 C CA . ILE B 1 150 ? 53.087 -22.288 49.874 1.00 42.35 414 ILE B CA 1
ATOM 2643 C C . ILE B 1 150 ? 53.050 -23.696 50.497 1.00 43.88 414 ILE B C 1
ATOM 2644 O O . ILE B 1 150 ? 52.061 -24.073 51.130 1.00 44.63 414 ILE B O 1
ATOM 2649 N N . LYS B 1 151 ? 54.132 -24.460 50.332 1.00 44.54 415 LYS B N 1
ATOM 2650 C CA . LYS B 1 151 ? 54.206 -25.827 50.864 1.00 44.23 415 LYS B CA 1
ATOM 2651 C C . LYS B 1 151 ? 54.502 -25.868 52.358 1.00 44.14 415 LYS B C 1
ATOM 2652 O O . LYS B 1 151 ? 54.221 -26.859 53.032 1.00 44.38 415 LYS B O 1
ATOM 2654 N N . GLU B 1 152 ? 55.077 -24.791 52.872 1.00 43.88 416 GLU B N 1
ATOM 2655 C CA . GLU B 1 152 ? 55.401 -24.730 54.285 1.00 44.30 416 GLU B CA 1
ATOM 2656 C C . GLU B 1 152 ? 54.242 -24.134 55.082 1.00 42.57 416 GLU B C 1
ATOM 2657 O O . GLU B 1 152 ? 53.248 -23.667 54.518 1.00 43.17 416 GLU B O 1
ATOM 2663 N N . ARG B 1 153 ? 54.367 -24.181 56.402 1.00 40.60 417 ARG B N 1
ATOM 2664 C CA . ARG B 1 153 ? 53.363 -23.612 57.275 1.00 38.52 417 ARG B CA 1
ATOM 2665 C C . ARG B 1 153 ? 53.749 -22.142 57.369 1.00 37.71 417 ARG B C 1
ATOM 2666 O O . ARG B 1 153 ? 54.900 -21.811 57.674 1.00 36.67 417 ARG B O 1
ATOM 2674 N N . PRO B 1 154 ? 52.800 -21.241 57.076 1.00 35.69 418 PRO B N 1
ATOM 2675 C CA . PRO B 1 154 ? 53.110 -19.813 57.150 1.00 35.02 418 PRO B CA 1
ATOM 2676 C C . PRO B 1 154 ? 52.862 -19.255 58.558 1.00 35.05 418 PRO B C 1
ATOM 2677 O O . PRO B 1 154 ? 51.728 -19.199 59.034 1.00 35.54 418 PRO B O 1
ATOM 2681 N N . ASP B 1 155 ? 53.939 -18.858 59.222 1.00 34.61 419 ASP B N 1
ATOM 2682 C CA . ASP B 1 155 ? 53.853 -18.302 60.566 1.00 34.36 419 ASP B CA 1
ATOM 2683 C C . ASP B 1 155 ? 53.111 -16.979 60.514 1.00 32.22 419 ASP B C 1
ATOM 2684 O O . ASP B 1 155 ? 52.350 -16.637 61.411 1.00 30.92 419 ASP B O 1
ATOM 2689 N N . ILE B 1 156 ? 53.357 -16.235 59.446 1.00 31.84 420 ILE B N 1
ATOM 2690 C CA . ILE B 1 156 ? 52.738 -14.938 59.249 1.00 30.60 420 ILE B CA 1
ATOM 2691 C C . ILE B 1 156 ? 51.865 -14.969 58.012 1.00 31.81 420 ILE B C 1
ATOM 2692 O O . ILE B 1 156 ? 52.271 -15.457 56.959 1.00 34.09 420 ILE B O 1
ATOM 2697 N N . ILE B 1 157 ? 50.650 -14.463 58.152 1.00 31.29 421 ILE B N 1
ATOM 2698 C CA . ILE B 1 157 ? 49.721 -14.384 57.039 1.00 29.47 421 ILE B CA 1
ATOM 2699 C C . ILE B 1 157 ? 49.213 -12.947 57.057 1.00 30.00 421 ILE B C 1
ATOM 2700 O O . ILE B 1 157 ? 48.738 -12.457 58.087 1.00 29.07 421 ILE B O 1
ATOM 2705 N N . TYR B 1 158 ? 49.333 -12.258 55.932 1.00 30.27 422 TYR B N 1
ATOM 2706 C CA . TYR B 1 158 ? 48.875 -10.882 55.876 1.00 30.79 422 TYR B CA 1
ATOM 2707 C C . TYR B 1 158 ? 47.959 -10.665 54.679 1.00 30.49 422 TYR B C 1
ATOM 2708 O O . TYR B 1 158 ? 47.641 -11.601 53.951 1.00 31.65 422 TYR B O 1
ATOM 2717 N N . HIS B 1 159 ? 47.508 -9.430 54.511 1.00 30.75 423 HIS B N 1
ATOM 2718 C CA . HIS B 1 159 ? 46.655 -9.051 53.394 1.00 30.17 423 HIS B CA 1
ATOM 2719 C C . HIS B 1 159 ? 46.567 -7.536 53.381 1.00 29.33 423 HIS B C 1
ATOM 2720 O O . HIS B 1 159 ? 46.560 -6.892 54.432 1.00 28.87 423 HIS B O 1
ATOM 2727 N N . LEU B 1 160 ? 46.521 -6.968 52.185 1.00 28.43 424 LEU B N 1
ATOM 2728 C CA . LEU B 1 160 ? 46.451 -5.524 52.042 1.00 28.71 424 LEU B CA 1
ATOM 2729 C C . LEU B 1 160 ? 45.031 -5.002 52.247 1.00 29.90 424 LEU B C 1
ATOM 2730 O O . LEU B 1 160 ? 44.101 -5.769 52.515 1.00 30.66 424 LEU B O 1
ATOM 2735 N N . GLY B 1 161 ? 44.870 -3.692 52.119 1.00 30.00 425 GLY B N 1
ATOM 2736 C CA . GLY B 1 161 ? 43.561 -3.108 52.304 1.00 30.81 425 GLY B CA 1
ATOM 2737 C C . GLY B 1 161 ? 42.598 -3.363 51.161 1.00 31.98 425 GLY B C 1
ATOM 2738 O O . GLY B 1 161 ? 42.991 -3.597 50.017 1.00 31.35 425 GLY B O 1
ATOM 2739 N N . ASP B 1 162 ? 41.316 -3.315 51.486 1.00 33.32 426 ASP B N 1
ATOM 2740 C CA . ASP B 1 162 ? 40.263 -3.517 50.507 1.00 33.92 426 ASP B CA 1
ATOM 2741 C C . ASP B 1 162 ? 39.250 -2.420 50.780 1.00 32.80 426 ASP B C 1
ATOM 2742 O O . ASP B 1 162 ? 39.308 -1.775 51.827 1.00 32.60 426 ASP B O 1
ATOM 2747 N N . VAL B 1 163 ? 38.334 -2.177 49.853 1.00 31.10 427 VAL B N 1
ATOM 2748 C CA . VAL B 1 163 ? 37.371 -1.110 50.085 1.00 30.47 427 VAL B CA 1
ATOM 2749 C C . VAL B 1 163 ? 36.657 -1.307 51.432 1.00 30.51 427 VAL B C 1
ATOM 2750 O O . VAL B 1 163 ? 36.047 -2.342 51.684 1.00 30.68 427 VAL B O 1
ATOM 2754 N N . GLY B 1 164 ? 36.779 -0.322 52.314 1.00 30.98 428 GLY B N 1
ATOM 2755 C CA . GLY B 1 164 ? 36.137 -0.414 53.609 1.00 31.42 428 GLY B CA 1
ATOM 2756 C C . GLY B 1 164 ? 36.858 -1.277 54.622 1.00 33.11 428 GLY B C 1
ATOM 2757 O O . GLY B 1 164 ? 36.507 -1.263 55.796 1.00 35.01 428 GLY B O 1
ATOM 2758 N N . LYS B 1 165 ? 37.863 -2.033 54.187 1.00 34.92 429 LYS B N 1
ATOM 2759 C CA . LYS B 1 165 ? 38.612 -2.904 55.100 1.00 34.97 429 LYS B CA 1
ATOM 2760 C C . LYS B 1 165 ? 40.105 -2.593 55.087 1.00 34.35 429 LYS B C 1
ATOM 2761 O O . LYS B 1 165 ? 40.720 -2.479 54.033 1.00 34.49 429 LYS B O 1
ATOM 2767 N N . GLU B 1 166 ? 40.691 -2.489 56.270 1.00 34.08 430 GLU B N 1
ATOM 2768 C CA . GLU B 1 166 ? 42.109 -2.192 56.395 1.00 33.86 430 GLU B CA 1
ATOM 2769 C C . GLU B 1 166 ? 43.012 -3.414 56.222 1.00 31.16 430 GLU B C 1
ATOM 2770 O O . GLU B 1 166 ? 42.573 -4.560 56.320 1.00 29.97 430 GLU B O 1
ATOM 2776 N N . PRO B 1 167 ? 44.297 -3.176 55.939 1.00 28.69 431 PRO B N 1
ATOM 2777 C CA . PRO B 1 167 ? 45.214 -4.304 55.776 1.00 28.81 431 PRO B CA 1
ATOM 2778 C C . PRO B 1 167 ? 45.465 -4.889 57.167 1.00 28.45 431 PRO B C 1
ATOM 2779 O O . PRO B 1 167 ? 45.202 -4.231 58.164 1.00 28.24 431 PRO B O 1
ATOM 2791 N N . ILE B 1 169 ? 48.074 -7.911 59.511 1.00 28.92 433 ILE B N 1
ATOM 2792 C CA . ILE B 1 169 ? 49.127 -8.910 59.579 1.00 29.89 433 ILE B CA 1
ATOM 2793 C C . ILE B 1 169 ? 48.782 -9.821 60.749 1.00 30.66 433 ILE B C 1
ATOM 2794 O O . ILE B 1 169 ? 48.693 -9.367 61.889 1.00 31.45 433 ILE B O 1
ATOM 2799 N N . LEU B 1 170 ? 48.569 -11.100 60.460 1.00 31.24 434 LEU B N 1
ATOM 2800 C CA . LEU B 1 170 ? 48.242 -12.075 61.497 1.00 30.62 434 LEU B CA 1
ATOM 2801 C C . LEU B 1 170 ? 49.452 -12.966 61.740 1.00 30.60 434 LEU B C 1
ATOM 2802 O O . LEU B 1 170 ? 50.016 -13.509 60.790 1.00 31.03 434 LEU B O 1
ATOM 2807 N N . VAL B 1 171 ? 49.868 -13.106 62.997 1.00 30.37 435 VAL B N 1
ATOM 2808 C CA . VAL B 1 171 ? 50.993 -13.989 63.302 1.00 30.55 435 VAL B CA 1
ATOM 2809 C C . VAL B 1 171 ? 50.462 -15.096 64.200 1.00 30.75 435 VAL B C 1
ATOM 2810 O O . VAL B 1 171 ? 49.665 -14.840 65.104 1.00 31.78 435 VAL B O 1
ATOM 2814 N N . PHE B 1 172 ? 50.898 -16.339 63.959 1.00 30.71 436 PHE B N 1
ATOM 2815 C CA . PHE B 1 172 ? 50.400 -17.461 64.742 1.00 31.99 436 PHE B CA 1
ATOM 2816 C C . PHE B 1 172 ? 51.503 -18.044 65.609 1.00 33.26 436 PHE B C 1
ATOM 2817 O O . PHE B 1 172 ? 52.661 -17.646 65.592 1.00 33.60 436 PHE B O 1
ATOM 2825 N N . GLY B 1 173 ? 51.098 -19.068 66.401 1.00 33.51 437 GLY B N 1
ATOM 2826 C CA . GLY B 1 173 ? 52.020 -19.760 67.286 1.00 32.18 437 GLY B CA 1
ATOM 2827 C C . GLY B 1 173 ? 51.297 -20.888 67.983 1.00 32.24 437 GLY B C 1
ATOM 2828 O O . GLY B 1 173 ? 50.068 -20.944 67.962 1.00 32.39 437 GLY B O 1
ATOM 2829 N N . ARG B 1 174 ? 52.042 -21.796 68.597 1.00 33.10 438 ARG B N 1
ATOM 2830 C CA . ARG B 1 174 ? 51.408 -22.907 69.296 1.00 35.26 438 ARG B CA 1
ATOM 2831 C C . ARG B 1 174 ? 50.625 -22.396 70.504 1.00 33.48 438 ARG B C 1
ATOM 2832 O O . ARG B 1 174 ? 49.522 -22.871 70.797 1.00 33.60 438 ARG B O 1
ATOM 2840 N N . ASN B 1 175 ? 51.202 -21.415 71.191 1.00 32.16 439 ASN B N 1
ATOM 2841 C CA . ASN B 1 175 ? 50.580 -20.804 72.363 1.00 30.99 439 ASN B CA 1
ATOM 2842 C C . ASN B 1 175 ? 50.965 -19.316 72.400 1.00 30.34 439 ASN B C 1
ATOM 2843 O O . ASN B 1 175 ? 51.786 -18.863 71.591 1.00 29.89 439 ASN B O 1
ATOM 2848 N N . PRO B 1 176 ? 50.377 -18.540 73.336 1.00 29.42 440 PRO B N 1
ATOM 2849 C CA . PRO B 1 176 ? 50.666 -17.108 73.469 1.00 28.69 440 PRO B CA 1
ATOM 2850 C C . PRO B 1 176 ? 52.151 -16.781 73.600 1.00 29.87 440 PRO B C 1
ATOM 2851 O O . PRO B 1 176 ? 52.612 -15.779 73.060 1.00 30.09 440 PRO B O 1
ATOM 2855 N N . ARG B 1 177 ? 52.900 -17.611 74.321 1.00 31.18 441 ARG B N 1
ATOM 2856 C CA . ARG B 1 177 ? 54.328 -17.359 74.490 1.00 32.83 441 ARG B CA 1
ATOM 2857 C C . ARG B 1 177 ? 55.032 -17.334 73.129 1.00 33.48 441 ARG B C 1
ATOM 2858 O O . ARG B 1 177 ? 55.791 -16.408 72.825 1.00 31.47 441 ARG B O 1
ATOM 2860 N N . GLU B 1 178 ? 54.771 -18.351 72.314 1.00 35.30 442 GLU B N 1
ATOM 2861 C CA . GLU B 1 178 ? 55.360 -18.430 70.979 1.00 39.12 442 GLU B CA 1
ATOM 2862 C C . GLU B 1 178 ? 55.009 -17.162 70.198 1.00 38.39 442 GLU B C 1
ATOM 2863 O O . GLU B 1 178 ? 55.887 -16.474 69.675 1.00 38.02 442 GLU B O 1
ATOM 2869 N N . VAL B 1 179 ? 53.713 -16.862 70.138 1.00 37.84 443 VAL B N 1
ATOM 2870 C CA . VAL B 1 179 ? 53.202 -15.678 69.450 1.00 36.33 443 VAL B CA 1
ATOM 2871 C C . VAL B 1 179 ? 53.861 -14.401 69.984 1.00 36.53 443 VAL B C 1
ATOM 2872 O O . VAL B 1 179 ? 54.470 -13.648 69.221 1.00 35.80 443 VAL B O 1
ATOM 2876 N N . LEU B 1 180 ? 53.745 -14.169 71.290 1.00 36.61 444 LEU B N 1
ATOM 2877 C CA . LEU B 1 180 ? 54.330 -12.985 71.915 1.00 38.89 444 LEU B CA 1
ATOM 2878 C C . LEU B 1 180 ? 55.829 -12.975 71.656 1.00 40.21 444 LEU B C 1
ATOM 2879 O O . LEU B 1 180 ? 56.429 -11.926 71.392 1.00 39.44 444 LEU B O 1
ATOM 2884 N N . GLU B 1 181 ? 56.426 -14.160 71.736 1.00 43.07 445 GLU B N 1
ATOM 2885 C CA . GLU B 1 181 ? 57.858 -14.315 71.527 1.00 44.92 445 GLU B CA 1
ATOM 2886 C C . GLU B 1 181 ? 58.269 -13.661 70.212 1.00 43.26 445 GLU B C 1
ATOM 2887 O O . GLU B 1 181 ? 59.276 -12.952 70.151 1.00 42.51 445 GLU B O 1
ATOM 2893 N N . LYS B 1 182 ? 57.478 -13.888 69.168 1.00 42.26 446 LYS B N 1
ATOM 2894 C CA . LYS B 1 182 ? 57.765 -13.311 67.858 1.00 41.88 446 LYS B CA 1
ATOM 2895 C C . LYS B 1 182 ? 57.589 -11.789 67.856 1.00 42.31 446 LYS B C 1
ATOM 2896 O O . LYS B 1 182 ? 58.463 -11.052 67.390 1.00 41.86 446 LYS B O 1
ATOM 2902 N N . ILE B 1 183 ? 56.459 -11.322 68.380 1.00 42.34 447 ILE B N 1
ATOM 2903 C CA . ILE B 1 183 ? 56.191 -9.895 68.456 1.00 43.02 447 ILE B CA 1
ATOM 2904 C C . ILE B 1 183 ? 57.470 -9.191 68.879 1.00 45.36 447 ILE B C 1
ATOM 2905 O O . ILE B 1 183 ? 57.876 -8.197 68.279 1.00 46.39 447 ILE B O 1
ATOM 2910 N N . LYS B 1 184 ? 58.104 -9.729 69.915 1.00 46.89 448 LYS B N 1
ATOM 2911 C CA . LYS B 1 184 ? 59.336 -9.168 70.453 1.00 47.99 448 LYS B CA 1
ATOM 2912 C C . LYS B 1 184 ? 60.479 -9.014 69.448 1.00 48.76 448 LYS B C 1
ATOM 2913 O O . LYS B 1 184 ? 61.153 -7.981 69.425 1.00 48.30 448 LYS B O 1
ATOM 2927 N N . LEU B 1 186 ? 60.253 -8.691 66.342 1.00 53.57 450 LEU B N 1
ATOM 2928 C CA . LEU B 1 186 ? 59.769 -7.604 65.509 1.00 52.68 450 LEU B CA 1
ATOM 2929 C C . LEU B 1 186 ? 60.064 -6.261 66.168 1.00 52.65 450 LEU B C 1
ATOM 2930 O O . LEU B 1 186 ? 60.674 -5.376 65.566 1.00 51.98 450 LEU B O 1
ATOM 2935 N N . ILE B 1 187 ? 59.625 -6.122 67.413 1.00 53.32 451 ILE B N 1
ATOM 2936 C CA . ILE B 1 187 ? 59.848 -4.902 68.167 1.00 54.68 451 ILE B CA 1
ATOM 2937 C C . ILE B 1 187 ? 61.306 -4.465 68.006 1.00 56.65 451 ILE B C 1
ATOM 2938 O O . ILE B 1 187 ? 61.535 -3.370 67.434 1.00 57.73 451 ILE B O 1
#

Organism: Pyrococcus furiosus (strain ATCC 43587 / DSM 3638 / JCM 8422 / Vc1) (NCBI:txid186497)

Sequence (362 aa):
EKWRIYEELTNAVREFESINPVRLIPEVGTNFVYSLPLPYARSTKDVAGVKGRIVKYGNSVKAVGPVEFGASDHLARAVLTYRFYPEYRSAINIRYSREIIEEIIEIAQERGFKVSFYDRREEPEEIKAKEGATIPWGIETAIKRIKERPDIIYHLGDVGKEPILVFGRNPREVLEKIKLIEKWRIYEELTNAVREFESINPVRLIPEVGTNFVYSLPLPYARSTKDVAGVKGRIVKYGNSVKAVGPVEFGASDHLARAVLTYRFYPEYRSAINIRYSREIIEEIIEIAQERGFKVSFYDRREEPEEIKAKEGATIPWGIETAIKRIKERPDIIYHLGDVGKEPILVFGRNPREVLEKIKLI

CATH classification: 3.40.225.10